Protein AF-A0A9X0CSH9-F1 (afdb_monomer)

Foldseek 3Di:
DFDWFADKAKDKPDDVLEEEAQAKMKIAIDTPDGVVDFQWKWKDFPNHTDDIDRHRMDMDGRDDQVPRFGWMKMWTGDPVGIYDIHDIDTHHYWYDKDKPDFWDDDDDDFQAWDDTDTGIDIPVGKAKWKDAPPDPDPTHSDDTGHGDDPRPDGMGIFIGDDVDRPPPDFDAFADKEKDKPDDPLEEEQQAKMKIAIDTPDGVPDFQWKWKDFPRHTDDIDRHRIDMDGRDDCVPPFGKMKMWTADPNGIYDIYIDGHHYWYWKDWPAAWEADEEEFQAKDWTDTDICIPVGKQKFKDFPPDPDTDDSTRIGRGDDQVPFGKMKIWIGDPPPDIDIHIYTYHYHYPDDPPPD

Organism: NCBI:txid174260

Radius of gyration: 43.94 Å; Cα contacts (8 Å, |Δi|>4): 876; chains: 1; bounding box: 96×48×138 Å

Secondary structure (DSSP, 8-state):
--EEEES-EEEESSGGGEEETTS-EEEEEE-SEEESPP-EEEEEETTEEEEEESSSEEEESS--HHHH-EEEEEEEEETTEE-PPPPPEEEEEEEEEEEEE-PPP----TTSPB----EEEEESPPEEEEEETTSTT--BS---BSS--TT---EEEEEEETTEE-----EEEES-EEEESSGGGEEETT--EEEEEE-SEEESPP-EEEEEETTEEEEEESSSEEEESS--HHHH-EEEEEEEEETTEE---EEEEEEEEEEEEEEE----EEEETTS-EEE--EEEEESPPEEEEEETT-SS--BSSEEESS--GGG-EEEEEEEE-SSSSPEEEEEEEEEEPP------

Solvent-accessible surface area (backbone atoms only — not comparable to full-atom values): 19638 Å² total; per-residue (Å²): 134,76,43,45,35,36,72,39,38,56,49,60,72,34,67,94,36,42,43,53,52,59,40,72,45,37,39,40,50,45,65,74,46,49,34,60,61,68,61,34,30,38,34,24,49,76,84,42,82,74,46,78,40,69,50,57,58,50,73,44,72,57,33,44,51,95,76,64,47,41,40,33,34,36,34,42,23,27,94,77,32,68,25,56,68,17,65,68,45,58,38,46,52,32,36,76,69,45,76,77,41,73,62,72,96,78,90,75,59,73,61,39,57,54,88,68,60,74,42,68,44,36,34,72,76,52,48,62,33,30,39,48,66,97,53,82,90,60,71,30,74,68,75,81,43,68,58,36,52,96,78,79,60,56,76,46,79,44,57,43,39,90,99,37,75,59,72,74,75,75,38,45,37,34,71,45,41,48,50,56,74,38,67,93,37,43,44,50,54,57,40,71,44,39,39,40,52,45,64,74,46,48,31,57,63,66,61,36,31,41,33,24,51,77,83,43,82,75,47,76,38,67,52,57,59,51,75,44,70,58,35,43,50,94,79,63,47,42,45,35,35,40,37,42,27,27,96,74,32,68,24,57,70,19,63,43,60,38,44,50,35,32,56,55,43,78,77,39,80,52,69,69,46,77,42,45,48,57,41,60,45,79,53,64,69,42,59,44,39,37,54,72,46,46,55,40,32,30,48,74,94,51,93,64,72,80,35,76,58,52,68,42,74,61,36,46,67,85,69,38,46,49,34,35,44,37,37,36,41,86,40,80,72,67,48,75,50,70,31,48,36,44,46,41,76,74,82,73,80,76,82,124

Sequence (352 aa):
MINKPEGTTLTTSAADNTVTQGDTVTFTCHVTAAKPQVSQYRFYLNGSLVNTTNDSKYTINDVQRSQHYGKYKCIPRNDVGDGPEATAVTLTVNVPAQFTAIPQNVTVNETHPIAVSCEASGFPAPSITWTKYGQGNSELKELNIHSSNRSDTGYMCVLQAWNWTSTECDNKPEGTTLTTSAADTTVTQGDTVTLTCHVTAAKPQVSQYRFYLNGSLVNTTNDSKYTINNVQRSQHHGKYKCIPHNDVGDGPEATVTLNVNVPVQFTAIPQNVTVNETNPIAVSCDASGFPAPSITWTKHGQVNPVLNELNIQSSNRSDTGIYVCTASNGIGQAQKVTVYVTVQCKSTSINA

InterPro domains:
  IPR003598 Immunoglobulin subtype 2 [SM00408] (20-81)
  IPR003598 Immunoglobulin subtype 2 [SM00408] (109-163)
  IPR003598 Immunoglobulin subtype 2 [SM00408] (188-249)
  IPR003598 Immunoglobulin subtype 2 [SM00408] (276-332)
  IPR003599 Immunoglobulin domain subtype [SM00409] (14-94)
  IPR003599 Immunoglobulin domain subtype [SM00409] (103-181)
  IPR003599 Immunoglobulin domain subtype [SM00409] (182-261)
  IPR003599 Immunoglobulin domain subtype [SM00409] (270-344)
  IPR007110 Immunoglobulin-like domain [PS50835] (5-74)
  IPR007110 Immunoglobulin-like domain [PS50835] (84-207)
  IPR007110 Immunoglobulin-like domain [PS50835] (252-338)
  IPR013783 Immunoglobulin-like fold [G3DSA:2.60.40.10] (5-91)
  IPR013783 Immunoglobulin-like fold [G3DSA:2.60.40.10] (92-169)
  IPR013783 Immunoglobulin-like fold [G3DSA:2.60.40.10] (177-264)
  IPR013783 Immunoglobulin-like fold [G3DSA:2.60.40.10] (265-345)
  IPR036179 Immunoglobulin-like domain superfamily [SSF48726] (10-93)
  IPR036179 Immunoglobulin-like domain superfamily [SSF48726] (89-159)
  IPR036179 Immunoglobulin-like domain superfamily [SSF48726] (178-260)
  IPR036179 Immunoglobulin-like domain superfamily [SSF48726] (257-344)

Mean predicted aligned error: 15.89 Å

Nearest PDB structures (foldseek):
  5o5g-assembly1_A  TM=3.630E-01  e=1.195E-19  Homo sapiens
  2xy2-assembly1_A  TM=8.103E-01  e=2.401E-10  Homo sapiens
  4u7m-assembly1_A  TM=3.932E-01  e=3.207E-17  Homo sapiens
  2iep-assembly1_A  TM=6.370E-01  e=5.642E-11  Rattus norvegicus
  5uv6-assembly1_A  TM=3.609E-01  e=1.161E-14  Homo sapiens

pLDDT: mean 88.36, std 11.85, range [38.19, 98.62]

Structure (mmCIF, N/CA/C/O backbone):
data_AF-A0A9X0CSH9-F1
#
_entry.id   AF-A0A9X0CSH9-F1
#
loop_
_atom_site.group_PDB
_atom_site.id
_atom_site.type_symbol
_atom_site.label_atom_id
_atom_site.label_alt_id
_atom_site.label_comp_id
_atom_site.label_asym_id
_atom_site.label_entity_id
_atom_site.label_seq_id
_atom_site.pdbx_PDB_ins_code
_atom_site.Cartn_x
_atom_site.Cartn_y
_atom_site.Cartn_z
_atom_site.occupancy
_atom_site.B_iso_or_equiv
_atom_site.auth_seq_id
_atom_site.auth_comp_id
_atom_site.auth_asym_id
_atom_site.auth_atom_id
_atom_site.pdbx_PDB_model_num
ATOM 1 N N . MET A 1 1 ? 29.760 22.491 -66.967 1.00 74.44 1 MET A N 1
ATOM 2 C CA . MET A 1 1 ? 30.388 21.171 -66.772 1.00 74.44 1 MET A CA 1
ATOM 3 C C . MET A 1 1 ? 29.444 20.317 -65.946 1.00 74.44 1 MET A C 1
ATOM 5 O O . MET A 1 1 ? 28.880 20.842 -64.991 1.00 74.44 1 MET A O 1
ATOM 9 N N . ILE A 1 2 ? 29.186 19.089 -66.393 1.00 85.81 2 ILE A N 1
ATOM 10 C CA . ILE A 1 2 ? 28.470 18.056 -65.634 1.00 85.81 2 ILE A CA 1
ATOM 11 C C . ILE A 1 2 ? 29.516 17.235 -64.875 1.00 85.81 2 ILE A C 1
ATOM 13 O O . ILE A 1 2 ? 30.590 16.979 -65.418 1.00 85.81 2 ILE A O 1
ATOM 17 N N . ASN A 1 3 ? 29.241 16.872 -63.631 1.00 89.81 3 ASN A N 1
ATOM 18 C CA . ASN A 1 3 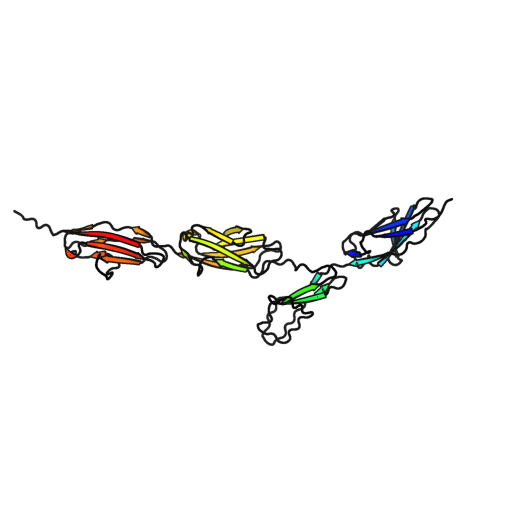? 30.138 16.114 -62.768 1.00 89.81 3 ASN A CA 1
ATOM 19 C C . ASN A 1 3 ? 29.350 15.112 -61.917 1.00 89.81 3 ASN A C 1
ATOM 21 O O . ASN A 1 3 ? 28.146 15.254 -61.696 1.00 89.81 3 ASN A O 1
ATOM 25 N N . LYS A 1 4 ? 30.050 14.079 -61.447 1.00 95.12 4 LYS A N 1
ATOM 26 C CA . LYS A 1 4 ? 29.523 13.153 -60.440 1.00 95.12 4 LYS A CA 1
ATOM 27 C C . LYS A 1 4 ? 29.352 13.895 -59.101 1.00 95.12 4 LYS A C 1
ATOM 29 O O . LYS A 1 4 ? 29.966 14.947 -58.928 1.00 95.12 4 LYS A O 1
ATOM 34 N N . PRO A 1 5 ? 28.540 13.386 -58.162 1.00 96.38 5 PRO A N 1
ATOM 35 C CA . PRO A 1 5 ? 28.446 13.961 -56.821 1.00 96.38 5 PRO A CA 1
ATOM 36 C C . PRO A 1 5 ? 29.811 14.014 -56.108 1.00 96.38 5 PRO A C 1
ATOM 38 O O . PRO A 1 5 ? 30.625 13.106 -56.272 1.00 96.38 5 PRO A O 1
ATOM 41 N N . GLU A 1 6 ? 30.047 15.045 -55.297 1.00 95.00 6 GLU A N 1
ATOM 42 C CA . GLU A 1 6 ? 31.301 15.295 -54.568 1.00 95.00 6 GLU A CA 1
ATOM 43 C C . GLU A 1 6 ? 31.061 15.488 -53.057 1.00 95.00 6 GLU A C 1
ATOM 45 O O . GLU A 1 6 ? 29.960 15.833 -52.622 1.00 95.00 6 GLU A O 1
ATOM 50 N N . GLY A 1 7 ? 32.105 15.251 -52.250 1.00 93.12 7 GLY A N 1
ATOM 51 C CA . GLY A 1 7 ? 32.115 15.519 -50.803 1.00 93.12 7 GLY A CA 1
ATOM 52 C C . GLY A 1 7 ? 31.044 14.774 -50.005 1.00 93.12 7 GLY A C 1
ATOM 53 O O . GLY A 1 7 ? 30.321 15.381 -49.220 1.00 93.12 7 GLY A O 1
ATOM 54 N N . THR A 1 8 ? 30.913 13.466 -50.221 1.00 97.12 8 THR A N 1
ATOM 55 C CA . THR A 1 8 ? 29.879 12.658 -49.568 1.00 97.12 8 THR A CA 1
ATOM 56 C C . THR A 1 8 ? 30.212 12.365 -48.103 1.00 97.12 8 THR A C 1
ATOM 58 O O . THR A 1 8 ? 31.281 11.837 -47.796 1.00 97.12 8 THR A O 1
ATOM 61 N N . THR A 1 9 ? 29.279 12.651 -47.194 1.00 96.75 9 THR A N 1
ATOM 62 C CA . THR A 1 9 ? 29.371 12.282 -45.772 1.00 96.75 9 THR A CA 1
ATOM 63 C C . THR A 1 9 ? 28.074 11.643 -45.284 1.00 96.75 9 THR A C 1
ATOM 65 O O . THR A 1 9 ? 27.018 11.794 -45.895 1.00 96.75 9 THR A O 1
ATOM 68 N N . LEU A 1 10 ? 28.148 10.894 -44.185 1.00 97.69 10 LEU A N 1
ATOM 69 C CA . LEU A 1 10 ? 27.003 10.226 -43.576 1.00 97.69 10 LEU A CA 1
ATOM 70 C C . LEU A 1 10 ? 26.910 10.631 -42.108 1.00 97.69 10 LEU A C 1
ATOM 72 O O . LEU A 1 10 ? 27.901 10.565 -41.385 1.00 97.69 10 LEU A O 1
ATOM 76 N N . THR A 1 11 ? 25.718 11.017 -41.665 1.00 96.44 11 THR A N 1
ATOM 77 C CA . THR A 1 11 ? 25.425 11.279 -40.250 1.00 96.44 11 THR A CA 1
ATOM 78 C C . THR A 1 11 ? 24.208 10.483 -39.804 1.00 96.44 11 THR A C 1
ATOM 80 O O . THR A 1 11 ? 23.419 10.023 -40.632 1.00 96.44 11 THR A O 1
ATOM 83 N N . THR A 1 12 ? 24.032 10.338 -38.493 1.00 96.50 12 THR A N 1
ATOM 84 C CA . THR A 1 12 ? 22.856 9.687 -37.902 1.00 96.50 12 THR A CA 1
ATOM 85 C C . THR A 1 12 ? 22.111 10.662 -37.001 1.00 96.50 12 THR A C 1
ATOM 87 O O . THR A 1 12 ? 22.688 11.640 -36.530 1.00 96.50 12 THR A O 1
ATOM 90 N N . SER A 1 13 ? 20.824 10.409 -36.771 1.00 95.75 13 SER A N 1
ATOM 91 C CA . SER A 1 13 ? 20.034 11.120 -35.761 1.00 95.75 13 SER A CA 1
ATOM 92 C C . SER A 1 13 ? 20.341 10.670 -34.328 1.00 95.75 13 SER A C 1
ATOM 94 O O . SER A 1 13 ? 19.839 11.278 -33.389 1.00 95.75 13 SER A O 1
ATOM 96 N N . ALA A 1 14 ? 21.111 9.593 -34.153 1.00 90.00 14 ALA A N 1
ATOM 97 C CA . ALA A 1 14 ? 21.444 9.021 -32.858 1.00 90.00 14 ALA A CA 1
ATOM 98 C C . ALA A 1 14 ? 22.671 9.722 -32.255 1.00 90.00 14 ALA A C 1
ATOM 100 O O . ALA A 1 14 ? 23.712 9.839 -32.910 1.00 90.00 14 ALA A O 1
ATOM 101 N N . ALA A 1 15 ? 22.565 10.157 -30.997 1.00 87.12 15 ALA A N 1
ATOM 102 C CA . ALA A 1 15 ? 23.705 10.694 -30.258 1.00 87.12 15 ALA A CA 1
ATOM 103 C C . ALA A 1 15 ? 24.804 9.626 -30.156 1.00 87.12 15 ALA A C 1
ATOM 105 O O . ALA A 1 15 ? 24.517 8.456 -29.901 1.00 87.12 15 ALA A O 1
ATOM 106 N N . ASP A 1 16 ? 26.049 10.014 -30.440 1.00 87.19 16 ASP A N 1
ATOM 107 C CA . ASP A 1 16 ? 27.211 9.114 -30.467 1.00 87.19 16 ASP A CA 1
ATOM 108 C C . ASP A 1 16 ? 27.001 7.840 -31.311 1.00 87.19 16 ASP A C 1
ATOM 110 O O . ASP A 1 16 ? 27.587 6.789 -31.046 1.00 87.19 16 ASP A O 1
ATOM 114 N N . ASN A 1 17 ? 26.142 7.919 -32.337 1.00 90.38 17 ASN A N 1
ATOM 115 C CA . ASN A 1 17 ? 25.731 6.795 -33.184 1.00 90.38 17 ASN A CA 1
ATOM 116 C C . ASN A 1 17 ? 25.183 5.592 -32.394 1.00 90.38 17 ASN A C 1
ATOM 118 O O . ASN A 1 17 ? 25.331 4.444 -32.821 1.00 90.38 17 ASN A O 1
ATOM 122 N N . THR A 1 18 ? 24.562 5.849 -31.243 1.00 88.31 18 THR A N 1
ATOM 123 C CA . THR A 1 18 ? 24.007 4.825 -30.359 1.00 88.31 18 THR A CA 1
ATOM 124 C C . THR A 1 18 ? 22.500 4.998 -30.221 1.00 88.31 18 THR A C 1
ATOM 126 O O . THR A 1 18 ? 22.017 6.079 -29.896 1.00 88.31 18 THR A O 1
ATOM 129 N N . VAL A 1 19 ? 21.750 3.927 -30.472 1.00 92.44 19 VAL A N 1
ATOM 130 C CA . VAL A 1 19 ? 20.281 3.909 -30.408 1.00 92.44 19 VAL A CA 1
ATOM 131 C C . VAL A 1 19 ? 19.802 2.738 -29.552 1.00 92.44 19 VAL A C 1
ATOM 133 O O . VAL A 1 19 ? 20.461 1.697 -29.503 1.00 92.44 19 VAL A O 1
ATOM 136 N N . THR A 1 20 ? 18.674 2.892 -28.864 1.00 91.31 20 THR A N 1
ATOM 137 C CA . THR A 1 20 ? 18.066 1.801 -28.092 1.00 91.31 20 THR A CA 1
ATOM 138 C C . THR A 1 20 ? 17.221 0.921 -29.006 1.00 91.31 20 THR A C 1
ATOM 140 O O . THR A 1 20 ? 16.584 1.400 -29.943 1.00 91.31 20 THR A O 1
ATOM 143 N N . GLN A 1 21 ? 17.219 -0.385 -28.757 1.00 91.19 21 GLN A N 1
ATOM 144 C CA . GLN A 1 21 ? 16.373 -1.315 -29.490 1.00 91.19 21 GLN A CA 1
ATOM 145 C C . GLN A 1 21 ? 14.892 -0.931 -29.348 1.00 91.19 21 GLN A C 1
ATOM 147 O O . GLN A 1 21 ? 14.425 -0.698 -28.237 1.00 91.19 21 GLN A O 1
ATOM 152 N N . GLY A 1 22 ? 14.170 -0.888 -30.469 1.00 91.69 22 GLY A N 1
ATOM 153 C CA . GLY A 1 22 ? 12.784 -0.411 -30.548 1.00 91.69 22 GLY A CA 1
ATOM 154 C C . GLY A 1 22 ? 12.637 1.051 -30.978 1.00 91.69 22 GLY A C 1
ATOM 155 O O . GLY A 1 22 ? 11.598 1.432 -31.518 1.00 91.69 22 GLY A O 1
ATOM 156 N N . ASP A 1 23 ? 13.685 1.864 -30.822 1.00 93.56 23 ASP A N 1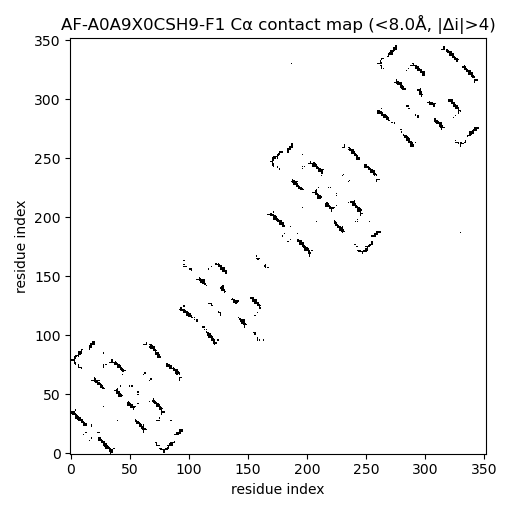
ATOM 157 C CA . ASP A 1 23 ? 13.651 3.268 -31.231 1.00 93.56 23 ASP A CA 1
ATOM 158 C C . ASP A 1 23 ? 13.817 3.423 -32.749 1.00 93.56 23 ASP A C 1
ATOM 160 O O . ASP A 1 23 ? 14.059 2.473 -33.496 1.00 93.56 23 ASP A O 1
ATOM 164 N N . THR A 1 24 ? 13.684 4.663 -33.217 1.00 95.94 24 THR A N 1
ATOM 165 C CA . THR A 1 24 ? 13.863 5.036 -34.622 1.00 95.94 24 THR A CA 1
ATOM 166 C C . THR A 1 24 ? 15.206 5.728 -34.828 1.00 95.94 24 THR A C 1
ATOM 168 O O . THR A 1 24 ? 15.563 6.642 -34.084 1.00 95.94 24 THR A O 1
ATOM 171 N N . VAL A 1 25 ? 15.935 5.355 -35.883 1.00 96.88 25 VAL A N 1
ATOM 172 C CA . VAL A 1 25 ? 17.161 6.050 -36.307 1.00 96.88 25 VAL A CA 1
ATOM 173 C C . VAL A 1 25 ? 17.064 6.475 -37.764 1.00 96.88 25 VAL A C 1
ATOM 175 O O . VAL A 1 25 ? 16.563 5.739 -38.611 1.00 96.88 25 VAL A O 1
ATOM 178 N N . THR A 1 26 ? 17.558 7.672 -38.070 1.00 98.06 26 THR A N 1
ATOM 179 C CA . THR A 1 26 ? 17.649 8.182 -39.439 1.00 98.06 26 THR A CA 1
ATOM 180 C C . THR A 1 26 ? 19.097 8.445 -39.813 1.00 98.06 26 THR A C 1
ATOM 182 O O . THR A 1 26 ? 19.791 9.222 -39.159 1.00 98.06 26 THR A O 1
ATOM 185 N N . PHE A 1 27 ? 19.538 7.832 -40.904 1.00 98.00 27 PHE A N 1
ATOM 186 C CA . PHE A 1 27 ? 20.792 8.132 -41.579 1.00 98.00 27 PHE A CA 1
ATOM 187 C C . PHE A 1 27 ? 20.562 9.229 -42.612 1.00 98.00 27 PHE A C 1
ATOM 189 O O . PHE A 1 27 ? 19.611 9.145 -43.383 1.00 98.00 27 PHE A O 1
ATOM 196 N N . THR A 1 28 ? 21.423 10.244 -42.652 1.00 98.19 28 THR A N 1
ATOM 197 C CA . THR A 1 28 ? 21.368 11.320 -43.655 1.00 98.19 28 THR A CA 1
ATOM 198 C C . THR A 1 28 ? 22.674 11.360 -44.439 1.00 98.19 28 THR A C 1
ATOM 200 O O . THR A 1 28 ? 23.746 11.517 -43.856 1.00 98.19 28 THR A O 1
ATOM 203 N N . CYS A 1 29 ? 22.576 11.190 -45.756 1.00 97.81 29 CYS A N 1
ATOM 204 C CA . CYS A 1 29 ? 23.691 11.238 -46.691 1.00 97.81 29 CYS A CA 1
ATOM 205 C C . CYS A 1 29 ? 23.834 12.654 -47.257 1.00 97.81 29 CYS A C 1
ATOM 207 O O . CYS A 1 29 ? 22.990 13.120 -48.024 1.00 97.81 29 CYS A O 1
ATOM 209 N N . HIS A 1 30 ? 24.906 13.343 -46.891 1.00 97.00 30 HIS A N 1
ATOM 210 C CA . HIS A 1 30 ? 25.172 14.709 -47.331 1.00 97.00 30 HIS A CA 1
ATOM 211 C C . HIS A 1 30 ? 26.109 14.704 -48.533 1.00 97.00 30 HIS A C 1
ATOM 213 O O . HIS A 1 30 ? 27.004 13.867 -48.629 1.00 97.00 30 HIS A O 1
ATOM 219 N N . VAL A 1 31 ? 25.904 15.648 -49.448 1.00 96.62 31 VAL A N 1
ATOM 220 C CA . VAL A 1 31 ? 26.703 15.836 -50.666 1.00 96.62 31 VAL A CA 1
ATOM 221 C C . VAL A 1 31 ? 26.999 17.324 -50.786 1.00 96.62 31 VAL A C 1
ATOM 223 O O . VAL A 1 31 ? 26.075 18.131 -50.693 1.00 96.62 31 VAL A O 1
ATOM 226 N N . THR A 1 32 ? 28.262 17.706 -50.978 1.00 95.31 32 THR A N 1
ATOM 227 C CA . THR A 1 32 ? 28.645 19.127 -51.027 1.00 95.31 32 THR A CA 1
ATOM 228 C C . THR A 1 32 ? 28.345 19.769 -52.379 1.00 95.31 32 THR A C 1
ATOM 230 O O . THR A 1 32 ? 28.002 20.948 -52.430 1.00 95.31 32 THR A O 1
ATOM 233 N N . ALA A 1 33 ? 28.453 19.011 -53.474 1.00 94.19 33 ALA A N 1
ATOM 234 C CA . ALA A 1 33 ? 28.154 19.483 -54.824 1.00 94.19 33 ALA A CA 1
ATOM 235 C C . ALA A 1 33 ? 27.742 18.333 -55.758 1.00 94.19 33 ALA A C 1
ATOM 237 O O . ALA A 1 33 ? 28.286 17.234 -55.681 1.00 94.19 33 ALA A O 1
ATOM 238 N N . ALA A 1 34 ? 26.803 18.591 -56.674 1.00 93.50 34 ALA A N 1
ATOM 239 C CA . ALA A 1 34 ? 26.432 17.669 -57.750 1.00 93.50 34 ALA A CA 1
ATOM 240 C C . ALA A 1 34 ? 25.787 18.426 -58.925 1.00 93.50 34 ALA A C 1
ATOM 242 O O . ALA A 1 34 ? 24.923 19.284 -58.715 1.00 93.50 34 ALA A O 1
ATOM 243 N N . LYS A 1 35 ? 26.175 18.108 -60.169 1.00 93.50 35 LYS A N 1
ATOM 244 C CA . LYS A 1 35 ? 25.523 18.635 -61.379 1.00 93.50 35 LYS A CA 1
ATOM 245 C C . LYS A 1 35 ? 25.487 17.583 -62.504 1.00 93.50 35 LYS A C 1
ATOM 247 O O . LYS A 1 35 ? 26.518 17.365 -63.134 1.00 93.50 35 LYS A O 1
ATOM 252 N N . PRO A 1 36 ? 24.324 16.997 -62.852 1.00 94.25 36 PRO A N 1
ATOM 253 C CA . PRO A 1 36 ? 22.979 17.249 -62.315 1.00 94.25 36 PRO A CA 1
ATOM 254 C C . PRO A 1 36 ? 22.826 16.884 -60.832 1.00 94.25 36 PRO A C 1
ATOM 256 O O . PRO A 1 36 ? 23.707 16.244 -60.257 1.00 94.25 36 PRO A O 1
ATOM 259 N N . GLN A 1 37 ? 21.722 17.312 -60.214 1.00 94.50 37 GLN A N 1
ATOM 260 C CA . GLN A 1 37 ? 21.420 16.976 -58.819 1.00 94.50 37 GLN A CA 1
ATOM 261 C C . GLN A 1 37 ? 21.374 15.458 -58.613 1.00 94.50 37 GLN A C 1
ATOM 263 O O . GLN A 1 37 ? 21.123 14.698 -59.550 1.00 94.50 37 GLN A O 1
ATOM 268 N N . VAL A 1 38 ? 21.641 15.027 -57.381 1.00 96.69 38 VAL A N 1
ATOM 269 C CA . VAL A 1 38 ? 21.584 13.609 -57.014 1.00 96.69 38 VAL A CA 1
ATOM 270 C C . VAL A 1 38 ? 20.168 13.093 -57.258 1.00 96.69 38 VAL A C 1
ATOM 272 O O . VAL A 1 38 ? 19.201 13.674 -56.775 1.00 96.69 38 VAL A O 1
ATOM 275 N N . SER A 1 39 ? 20.057 12.013 -58.023 1.00 96.12 39 SER A N 1
ATOM 276 C CA . SER A 1 39 ? 18.788 11.371 -58.374 1.00 96.12 39 SER A CA 1
ATOM 277 C C . SER A 1 39 ? 18.550 10.071 -57.604 1.00 96.12 39 SER A C 1
ATOM 279 O O . SER A 1 39 ? 17.423 9.577 -57.570 1.00 96.12 39 SER A O 1
ATOM 281 N N . GLN A 1 40 ? 19.587 9.516 -56.968 1.00 97.94 40 GLN A N 1
ATOM 282 C CA . GLN A 1 40 ? 19.487 8.294 -56.175 1.00 97.94 40 GLN A CA 1
ATOM 283 C C . GLN A 1 40 ? 20.562 8.224 -55.083 1.00 97.94 40 GLN A C 1
ATOM 285 O O . GLN A 1 40 ? 21.722 8.560 -55.310 1.00 97.94 40 GLN A O 1
ATOM 290 N N . TYR A 1 41 ? 20.190 7.689 -53.926 1.00 98.44 41 TYR A N 1
ATOM 291 C CA . TYR A 1 41 ? 21.064 7.335 -52.814 1.00 98.44 41 TYR A CA 1
ATOM 292 C C . TYR A 1 41 ? 20.965 5.836 -52.537 1.00 98.44 41 TYR A C 1
ATOM 294 O O . TYR A 1 41 ? 19.870 5.273 -52.468 1.00 98.44 41 TYR A O 1
ATOM 302 N N . ARG A 1 42 ? 22.115 5.184 -52.357 1.00 98.31 42 ARG A N 1
ATOM 303 C CA . ARG A 1 42 ? 22.210 3.780 -51.938 1.00 98.31 42 ARG A CA 1
ATOM 304 C C . ARG A 1 42 ? 22.875 3.685 -50.576 1.00 98.31 42 ARG A C 1
ATOM 306 O O . ARG A 1 42 ? 23.999 4.157 -50.413 1.00 98.31 42 ARG A O 1
ATOM 313 N N . PHE A 1 43 ? 22.191 3.069 -49.620 1.00 98.38 43 PHE A N 1
ATOM 314 C CA . PHE A 1 43 ? 22.687 2.829 -48.268 1.00 98.38 43 PHE A CA 1
ATOM 315 C C . PHE A 1 43 ? 23.079 1.368 -48.111 1.00 98.38 43 PHE A C 1
ATOM 317 O O . PHE A 1 43 ? 22.342 0.472 -48.523 1.00 98.38 43 PHE A O 1
ATOM 324 N N . TYR A 1 44 ? 24.223 1.133 -47.480 1.00 98.00 44 TYR A N 1
ATOM 325 C CA . TYR A 1 44 ? 24.753 -0.202 -47.244 1.00 98.00 44 TYR A CA 1
ATOM 326 C C . TYR A 1 44 ? 24.996 -0.422 -45.757 1.00 98.00 44 TYR A C 1
ATOM 328 O O . TYR A 1 44 ? 25.511 0.476 -45.096 1.00 98.00 44 TYR A O 1
ATOM 336 N N . LEU A 1 45 ? 24.704 -1.628 -45.274 1.00 97.06 45 LEU A N 1
ATOM 337 C CA . LEU A 1 45 ? 25.048 -2.129 -43.945 1.00 97.06 45 LEU A CA 1
ATOM 338 C C . LEU A 1 45 ? 26.040 -3.280 -44.099 1.00 97.06 45 LEU A C 1
ATOM 340 O O . LEU A 1 45 ? 25.752 -4.260 -44.783 1.00 97.06 45 LEU A O 1
ATOM 344 N N . ASN A 1 46 ? 27.214 -3.167 -43.478 1.00 93.88 46 ASN A N 1
ATOM 345 C CA . ASN A 1 46 ? 28.269 -4.188 -43.516 1.00 93.88 46 ASN A CA 1
ATOM 346 C C . ASN A 1 46 ? 28.634 -4.638 -44.950 1.00 93.88 46 ASN A C 1
ATOM 348 O O . ASN A 1 46 ? 29.017 -5.780 -45.176 1.00 93.88 46 ASN A O 1
ATOM 352 N N . GLY A 1 47 ? 28.510 -3.729 -45.925 1.00 93.25 47 GLY A N 1
ATOM 353 C CA . GLY A 1 47 ? 28.781 -3.989 -47.343 1.00 93.25 47 GLY A CA 1
ATOM 354 C C . GLY A 1 47 ? 27.575 -4.453 -48.168 1.00 93.25 47 GLY A C 1
ATOM 355 O O . GLY A 1 47 ? 27.632 -4.363 -49.392 1.00 93.25 47 GLY A O 1
ATOM 356 N N . SER A 1 48 ? 26.471 -4.855 -47.537 1.00 96.38 48 SER A N 1
ATOM 357 C CA . SER A 1 48 ? 25.230 -5.251 -48.215 1.00 96.38 48 SER A CA 1
ATOM 358 C C . SER A 1 48 ? 24.318 -4.052 -48.444 1.00 96.38 48 SER A C 1
ATOM 360 O O . SER A 1 48 ? 24.146 -3.229 -47.549 1.00 96.38 48 SER A O 1
ATOM 362 N N . LEU A 1 49 ? 23.722 -3.942 -49.633 1.00 97.31 49 LEU A N 1
ATOM 363 C CA . LEU A 1 49 ? 22.753 -2.889 -49.944 1.00 97.31 49 LEU A CA 1
ATOM 364 C C . LEU A 1 49 ? 21.482 -3.096 -49.105 1.00 97.31 49 LEU A C 1
ATOM 366 O O . LEU A 1 49 ? 20.860 -4.149 -49.206 1.00 97.31 49 LEU A O 1
ATOM 370 N N . VAL A 1 50 ? 21.098 -2.097 -48.306 1.00 97.06 50 VAL A N 1
ATOM 371 C CA . VAL A 1 50 ? 19.906 -2.152 -47.435 1.00 97.06 50 VAL A CA 1
ATOM 372 C C . VAL A 1 50 ? 18.794 -1.207 -47.864 1.00 97.06 50 VAL A C 1
ATOM 374 O O . VAL A 1 50 ? 17.635 -1.475 -47.575 1.00 97.06 50 VAL A O 1
ATOM 377 N N . ASN A 1 51 ? 19.116 -0.119 -48.570 1.00 97.69 51 ASN A N 1
ATOM 378 C CA . ASN A 1 51 ? 18.099 0.794 -49.082 1.00 97.69 51 ASN A CA 1
ATOM 379 C C . ASN A 1 51 ? 18.555 1.509 -50.359 1.00 97.69 51 ASN A C 1
ATOM 381 O O . ASN A 1 51 ? 19.722 1.885 -50.485 1.00 97.69 51 ASN A O 1
ATOM 385 N N . THR A 1 52 ? 17.617 1.732 -51.281 1.00 97.56 52 THR A N 1
ATOM 386 C CA . THR A 1 52 ? 17.791 2.589 -52.462 1.00 97.56 52 THR A CA 1
ATOM 387 C C . THR A 1 52 ? 16.629 3.569 -52.519 1.00 97.56 52 THR A C 1
ATOM 389 O O . THR A 1 52 ? 15.479 3.152 -52.589 1.00 97.56 52 THR A O 1
ATOM 392 N N . THR A 1 53 ? 16.921 4.865 -52.485 1.00 97.12 53 THR A N 1
ATOM 393 C CA . THR A 1 53 ? 15.909 5.923 -52.361 1.00 97.12 53 THR A CA 1
ATOM 394 C C . THR A 1 53 ? 16.318 7.162 -53.159 1.00 97.12 53 THR A C 1
ATOM 396 O O . THR A 1 53 ? 17.486 7.325 -53.505 1.00 97.12 53 THR A O 1
ATOM 399 N N . ASN A 1 54 ? 15.363 8.024 -53.489 1.00 95.94 54 ASN A N 1
ATOM 400 C CA . ASN A 1 54 ? 15.611 9.365 -54.027 1.00 95.94 54 ASN A CA 1
ATOM 401 C C . ASN A 1 54 ? 15.720 10.434 -52.920 1.00 95.94 54 ASN A C 1
ATOM 403 O O . ASN A 1 54 ? 16.101 11.565 -53.207 1.00 95.94 54 ASN A O 1
ATOM 407 N N . ASP A 1 55 ? 15.424 10.073 -51.671 1.00 95.56 55 ASP A N 1
ATOM 408 C CA . ASP A 1 55 ? 15.641 10.899 -50.484 1.00 95.56 55 ASP A CA 1
ATOM 409 C C . ASP A 1 55 ? 17.088 10.738 -49.984 1.00 95.56 55 ASP A C 1
ATOM 411 O O . ASP A 1 55 ? 17.646 9.640 -49.986 1.00 95.56 55 ASP A O 1
ATOM 415 N N . SER A 1 56 ? 17.704 11.822 -49.513 1.00 96.69 56 SER A N 1
ATOM 416 C CA . SER A 1 56 ? 19.015 11.767 -48.860 1.00 96.69 56 SER A CA 1
ATOM 417 C C . SER A 1 56 ? 18.971 11.069 -47.497 1.00 96.69 56 SER A C 1
ATOM 419 O O . SER A 1 56 ? 20.020 10.871 -46.876 1.00 96.69 56 SER A O 1
ATOM 421 N N . LYS A 1 57 ? 17.780 10.685 -47.023 1.00 97.62 57 LYS A N 1
ATOM 422 C CA . LYS A 1 57 ? 17.550 10.023 -45.740 1.00 97.62 57 LYS A CA 1
ATOM 423 C C . LYS A 1 57 ? 17.158 8.552 -45.873 1.00 97.62 57 LYS A C 1
ATOM 425 O O . LYS A 1 57 ? 16.420 8.149 -46.768 1.00 97.62 57 LYS A O 1
ATOM 430 N N . TYR A 1 58 ? 17.612 7.757 -44.909 1.00 97.44 58 TYR A N 1
ATOM 431 C CA . TYR A 1 58 ? 17.171 6.384 -44.682 1.00 97.44 58 TYR A CA 1
ATOM 432 C C . TYR A 1 58 ? 16.794 6.205 -43.212 1.00 97.44 58 TYR A C 1
ATOM 434 O O . TYR A 1 58 ? 17.649 6.315 -42.333 1.00 97.44 58 TYR A O 1
ATOM 442 N N . THR A 1 59 ? 15.515 5.940 -42.956 1.00 97.69 59 THR A N 1
ATOM 443 C CA . THR A 1 59 ? 14.966 5.778 -41.607 1.00 97.69 59 THR A CA 1
ATOM 444 C C . THR A 1 59 ? 14.647 4.316 -41.336 1.00 97.69 59 THR A C 1
ATOM 446 O O . THR A 1 59 ? 13.969 3.665 -42.128 1.00 97.69 59 THR A O 1
ATOM 449 N N . ILE A 1 60 ? 15.120 3.822 -40.195 1.00 97.44 60 ILE A N 1
ATOM 450 C CA . ILE A 1 60 ? 14.781 2.511 -39.651 1.00 97.44 60 ILE A CA 1
ATOM 451 C C . ILE A 1 60 ? 13.883 2.763 -38.447 1.00 97.44 60 ILE A C 1
ATOM 453 O O . ILE A 1 60 ? 14.329 3.352 -37.460 1.00 97.44 60 ILE A O 1
ATOM 457 N N . ASN A 1 61 ? 12.629 2.336 -38.550 1.00 95.69 61 ASN A N 1
ATOM 458 C CA . ASN A 1 61 ? 11.710 2.285 -37.416 1.00 95.69 61 ASN A CA 1
ATOM 459 C C . ASN A 1 61 ? 11.908 0.950 -36.690 1.00 95.69 61 ASN A C 1
ATOM 461 O O . ASN A 1 61 ? 12.229 -0.040 -37.346 1.00 95.69 61 ASN A O 1
ATOM 465 N N . ASP A 1 62 ? 11.690 0.922 -35.375 1.00 93.88 62 ASP A N 1
ATOM 466 C CA . ASP A 1 62 ? 11.797 -0.297 -34.562 1.00 93.88 62 ASP A CA 1
ATOM 467 C C . ASP A 1 62 ? 13.158 -1.007 -34.726 1.00 93.88 62 ASP A C 1
ATOM 469 O O . ASP A 1 62 ? 13.283 -2.138 -35.206 1.00 93.88 62 ASP A O 1
ATOM 473 N N . VAL A 1 63 ? 14.234 -0.296 -34.381 1.00 95.69 63 VAL A N 1
ATOM 474 C CA . VAL A 1 63 ? 15.603 -0.782 -34.568 1.00 95.69 63 VAL A CA 1
ATOM 475 C C . VAL A 1 63 ? 15.844 -2.054 -33.752 1.00 95.69 63 VAL A C 1
ATOM 477 O O . VAL A 1 63 ? 15.926 -2.016 -32.536 1.00 95.69 63 VAL A O 1
ATOM 480 N N . GLN A 1 64 ? 16.062 -3.182 -34.424 1.00 92.19 64 GLN A N 1
ATOM 481 C CA . GLN A 1 64 ? 16.528 -4.435 -33.815 1.00 92.19 64 GLN A CA 1
ATOM 482 C C . GLN A 1 64 ? 18.057 -4.598 -33.845 1.00 92.19 64 GLN A C 1
ATOM 484 O O . GLN A 1 64 ? 18.677 -4.488 -34.907 1.00 92.19 64 GLN A O 1
ATOM 489 N N . ARG A 1 65 ? 18.685 -4.949 -32.708 1.00 90.44 65 ARG A N 1
ATOM 490 C CA . ARG A 1 65 ? 20.151 -5.135 -32.634 1.00 90.44 65 ARG A CA 1
ATOM 491 C C . ARG A 1 65 ? 20.657 -6.242 -33.557 1.00 90.44 65 ARG A C 1
ATOM 493 O O . ARG A 1 65 ? 21.716 -6.091 -34.156 1.00 90.44 65 ARG A O 1
ATOM 500 N N . SER A 1 66 ? 19.923 -7.347 -33.673 1.00 89.19 66 SER A N 1
ATOM 501 C CA . SER A 1 66 ? 20.306 -8.503 -34.500 1.00 89.19 66 SER A CA 1
ATOM 502 C C . SER A 1 66 ? 20.330 -8.206 -36.003 1.00 89.19 66 SER A C 1
ATOM 504 O O . SER A 1 66 ? 20.980 -8.934 -36.748 1.00 89.19 66 SER A O 1
ATOM 506 N N . GLN A 1 67 ? 19.639 -7.152 -36.443 1.00 92.00 67 GLN A N 1
ATOM 507 C CA . GLN A 1 67 ? 19.444 -6.839 -37.859 1.00 92.00 67 GLN A CA 1
ATOM 508 C C . GLN A 1 67 ? 20.137 -5.544 -38.279 1.00 92.00 67 GLN A C 1
ATOM 510 O O . GLN A 1 67 ? 20.667 -5.466 -39.383 1.00 92.00 67 GLN A O 1
ATOM 515 N N . HIS A 1 68 ? 20.143 -4.531 -37.412 1.00 95.38 68 HIS A N 1
ATOM 516 C CA . HIS A 1 68 ? 20.518 -3.170 -37.792 1.00 95.38 68 HIS A CA 1
ATOM 517 C C . HIS A 1 68 ? 21.852 -2.702 -37.208 1.00 95.38 68 HIS A C 1
ATOM 519 O O . HIS A 1 68 ? 22.337 -1.645 -37.603 1.00 95.38 68 HIS A O 1
ATOM 525 N N . TYR A 1 69 ? 22.466 -3.452 -36.291 1.00 93.06 69 TYR A N 1
ATOM 526 C CA . TYR A 1 69 ? 23.804 -3.135 -35.792 1.00 93.06 69 TYR A CA 1
ATOM 527 C C . TYR A 1 69 ? 24.861 -3.286 -36.895 1.00 93.06 69 TYR A C 1
ATOM 529 O O . TYR A 1 69 ? 24.902 -4.292 -37.608 1.00 93.06 69 TYR A O 1
ATOM 537 N N . GLY A 1 70 ? 25.776 -2.319 -36.986 1.00 91.94 70 GLY A N 1
ATOM 538 C CA . GLY A 1 70 ? 26.949 -2.440 -37.847 1.00 91.94 70 GLY A CA 1
ATOM 539 C C . GLY A 1 70 ? 27.337 -1.156 -38.564 1.00 91.94 70 GLY A C 1
ATOM 540 O O . GLY A 1 70 ? 26.945 -0.054 -38.186 1.00 91.94 70 GLY A O 1
ATOM 541 N N . LYS A 1 71 ? 28.173 -1.306 -39.592 1.00 95.19 71 LYS A N 1
ATOM 542 C CA . LYS A 1 71 ? 28.776 -0.197 -40.337 1.00 95.19 71 LYS A CA 1
ATOM 543 C C . LYS A 1 71 ? 27.890 0.219 -41.503 1.00 95.19 71 LYS A C 1
ATOM 545 O O . LYS A 1 71 ? 27.744 -0.541 -42.460 1.00 95.19 71 LYS A O 1
ATOM 550 N N . TYR A 1 72 ? 27.366 1.436 -41.441 1.00 97.25 72 TYR A N 1
ATOM 551 C CA . TYR A 1 72 ? 26.588 2.067 -42.495 1.00 97.25 72 TYR A CA 1
ATOM 552 C C . TYR A 1 72 ? 27.457 2.940 -43.391 1.00 97.25 72 TYR A C 1
ATOM 554 O O . TYR A 1 72 ? 28.325 3.667 -42.910 1.00 97.25 72 TYR A O 1
ATOM 562 N N . LYS A 1 73 ? 27.186 2.907 -44.694 1.00 96.19 73 LYS A N 1
ATOM 563 C CA . LYS A 1 73 ? 27.750 3.832 -45.688 1.00 96.19 73 LYS A CA 1
ATOM 564 C C . LYS A 1 73 ? 26.681 4.249 -46.693 1.00 96.19 73 LYS A C 1
ATOM 566 O O . LYS A 1 73 ? 25.711 3.517 -46.894 1.00 96.19 73 LYS A O 1
ATOM 571 N N . CYS A 1 74 ? 26.871 5.395 -47.341 1.00 97.94 74 CYS A N 1
ATOM 572 C CA . CYS A 1 74 ? 26.006 5.850 -48.425 1.00 97.94 74 CYS A CA 1
ATOM 573 C C . CYS A 1 74 ? 26.808 6.193 -49.685 1.00 97.94 74 CYS A C 1
ATOM 575 O O . CYS A 1 74 ? 27.959 6.627 -49.599 1.00 97.94 74 CYS A O 1
ATOM 577 N N . ILE A 1 75 ? 26.185 5.983 -50.847 1.00 97.94 75 ILE A N 1
ATOM 578 C CA . ILE A 1 75 ? 26.728 6.327 -52.165 1.00 97.94 75 ILE A CA 1
ATOM 579 C C . ILE A 1 75 ? 25.640 7.073 -52.960 1.00 97.94 75 ILE A C 1
ATOM 581 O O . ILE A 1 75 ? 24.623 6.459 -53.307 1.00 97.94 75 ILE A O 1
ATOM 585 N N . PRO A 1 76 ? 25.811 8.378 -53.240 1.00 97.88 76 PRO A N 1
ATOM 586 C CA . PRO A 1 76 ? 24.910 9.149 -54.091 1.00 97.88 76 PRO A CA 1
ATOM 587 C C . PRO A 1 76 ? 25.220 8.929 -55.578 1.00 97.88 76 PRO A C 1
ATOM 589 O O . PRO A 1 76 ? 26.367 8.707 -55.967 1.00 97.88 76 PRO A O 1
ATOM 592 N N . ARG A 1 77 ? 24.205 9.049 -56.430 1.00 97.75 77 ARG A N 1
ATOM 593 C CA . ARG A 1 77 ? 24.303 8.905 -57.885 1.00 97.75 77 ARG A CA 1
ATOM 594 C C . ARG A 1 77 ? 23.500 9.989 -58.595 1.00 97.75 77 ARG A C 1
ATOM 596 O O . ARG A 1 77 ? 22.388 10.314 -58.186 1.00 97.75 77 ARG A O 1
ATOM 603 N N . ASN A 1 78 ? 24.054 10.505 -59.686 1.00 96.25 78 ASN A N 1
ATOM 604 C CA . ASN A 1 78 ? 23.326 11.294 -60.680 1.00 96.25 78 ASN A CA 1
ATOM 605 C C . ASN A 1 78 ? 23.491 10.677 -62.083 1.00 96.25 78 ASN A C 1
ATOM 607 O O . ASN A 1 78 ? 24.068 9.597 -62.232 1.00 96.25 78 ASN A O 1
ATOM 611 N N . ASP A 1 79 ? 23.027 11.376 -63.120 1.00 95.44 79 ASP A N 1
ATOM 612 C CA . ASP A 1 79 ? 23.072 10.900 -64.513 1.00 95.44 79 ASP A CA 1
ATOM 613 C C . ASP A 1 79 ? 24.499 10.718 -65.069 1.00 95.44 79 ASP A C 1
ATOM 615 O O . ASP A 1 79 ? 24.694 10.029 -66.068 1.00 95.44 79 ASP A O 1
ATOM 619 N N . VAL A 1 80 ? 25.511 11.311 -64.421 1.00 95.81 80 VAL A N 1
ATOM 620 C CA . VAL A 1 80 ? 26.934 11.163 -64.782 1.00 95.81 80 VAL A CA 1
ATOM 621 C C . VAL A 1 80 ? 27.543 9.915 -64.132 1.00 95.81 80 VAL A C 1
ATOM 623 O O . VAL A 1 80 ? 28.479 9.318 -64.667 1.00 95.81 80 VAL A O 1
ATOM 626 N N . GLY A 1 81 ? 27.032 9.510 -62.968 1.00 95.19 81 GLY A N 1
ATOM 627 C CA . GLY A 1 81 ? 27.440 8.300 -62.264 1.00 95.19 81 GLY A CA 1
ATOM 628 C C . GLY A 1 81 ? 27.480 8.458 -60.746 1.00 95.19 81 GLY A C 1
ATOM 629 O O . GLY A 1 81 ? 26.901 9.379 -60.171 1.00 95.19 81 GLY A O 1
ATOM 630 N N . ASP A 1 82 ? 28.174 7.519 -60.106 1.00 97.31 82 ASP A N 1
ATOM 631 C CA . ASP A 1 82 ? 28.263 7.416 -58.649 1.00 97.31 82 ASP A CA 1
ATOM 632 C C . ASP A 1 82 ? 29.334 8.358 -58.084 1.00 97.31 82 ASP A C 1
ATOM 634 O O . ASP A 1 82 ? 30.449 8.421 -58.608 1.00 97.31 82 ASP A O 1
ATOM 638 N N . GLY A 1 83 ? 28.994 9.082 -57.017 1.00 95.44 83 GLY A N 1
ATOM 639 C CA . GLY A 1 83 ? 29.944 9.869 -56.232 1.00 95.44 83 GLY A CA 1
ATOM 640 C C . GLY A 1 83 ? 30.855 8.996 -55.359 1.00 95.44 83 GLY A C 1
ATOM 641 O O . GLY A 1 83 ? 30.733 7.767 -55.368 1.00 95.44 83 GLY A O 1
ATOM 642 N N . PRO A 1 84 ? 31.780 9.605 -54.597 1.00 95.88 84 PRO A N 1
ATOM 643 C CA . PRO A 1 84 ? 32.607 8.871 -53.646 1.00 95.88 84 PRO A CA 1
ATOM 644 C C . PRO A 1 84 ? 31.748 8.249 -52.535 1.00 95.88 84 PRO A C 1
ATOM 646 O O . PRO A 1 84 ? 30.714 8.792 -52.147 1.00 95.88 84 PRO A O 1
ATOM 649 N N . GLU A 1 85 ? 32.187 7.109 -52.000 1.00 94.12 85 GLU A N 1
ATOM 650 C CA . GLU A 1 85 ? 31.537 6.514 -50.830 1.00 94.12 85 GLU A CA 1
ATOM 651 C C . GLU A 1 85 ? 31.770 7.390 -49.589 1.00 94.12 85 GLU A C 1
ATOM 653 O O . GLU A 1 85 ? 32.886 7.861 -49.359 1.00 94.12 85 GLU A O 1
ATOM 658 N N . ALA A 1 86 ? 30.736 7.584 -48.767 1.00 95.56 86 ALA A N 1
ATOM 659 C CA . ALA A 1 86 ? 30.896 8.257 -47.481 1.00 95.56 86 ALA A CA 1
ATOM 660 C C . ALA A 1 86 ? 31.775 7.444 -46.516 1.00 95.56 86 ALA A C 1
ATOM 662 O O . ALA A 1 86 ? 31.723 6.210 -46.502 1.00 95.56 86 ALA A O 1
ATOM 663 N N . THR A 1 87 ? 32.492 8.135 -45.623 1.00 92.50 87 THR A N 1
ATOM 664 C CA . THR A 1 87 ? 33.107 7.502 -44.447 1.00 92.50 87 THR A CA 1
ATOM 665 C C . THR A 1 87 ? 32.045 6.748 -43.650 1.00 92.50 87 THR A C 1
ATOM 667 O O . THR A 1 87 ? 30.985 7.295 -43.338 1.00 92.50 87 THR A O 1
ATOM 670 N N . ALA A 1 88 ? 32.325 5.485 -43.330 1.00 93.50 88 ALA A N 1
ATOM 671 C CA . ALA A 1 88 ? 31.352 4.626 -42.676 1.00 93.50 88 ALA A CA 1
ATOM 672 C C . ALA A 1 88 ? 31.061 5.074 -41.235 1.00 93.50 88 ALA A C 1
ATOM 674 O O . ALA A 1 88 ? 31.977 5.376 -40.469 1.00 93.50 88 ALA A O 1
ATOM 675 N N . VAL A 1 89 ? 29.787 5.024 -40.851 1.00 94.19 89 VAL A N 1
ATOM 676 C CA . VAL A 1 89 ? 29.322 5.248 -39.480 1.00 94.19 89 VAL A CA 1
ATOM 677 C C . VAL A 1 89 ? 28.918 3.913 -38.869 1.00 94.19 89 VAL A C 1
ATOM 679 O O . VAL A 1 89 ? 28.124 3.183 -39.454 1.00 94.19 89 VAL A O 1
ATOM 682 N N . THR A 1 90 ? 29.452 3.570 -37.698 1.00 93.38 90 THR A N 1
ATOM 683 C CA . THR A 1 90 ? 29.033 2.349 -36.990 1.00 93.38 90 THR A CA 1
ATOM 684 C C . THR A 1 90 ? 27.862 2.679 -36.079 1.00 93.38 90 THR A C 1
ATOM 686 O O . THR A 1 90 ? 28.032 3.458 -35.147 1.00 93.38 90 THR A O 1
ATOM 689 N N . LEU A 1 91 ? 26.697 2.092 -36.344 1.00 94.50 91 LEU A N 1
ATOM 690 C CA . LEU A 1 91 ? 25.551 2.166 -35.448 1.00 94.50 91 LEU A CA 1
ATOM 691 C C . LEU A 1 91 ? 25.717 1.129 -34.339 1.00 94.50 91 LEU A C 1
ATOM 693 O O . LEU A 1 91 ? 25.769 -0.074 -34.615 1.00 94.50 91 LEU A O 1
ATOM 697 N N . THR A 1 92 ? 25.752 1.593 -33.096 1.00 89.50 92 THR A N 1
ATOM 698 C CA . THR A 1 92 ? 25.634 0.743 -31.911 1.00 89.50 92 THR A CA 1
ATOM 699 C C . THR A 1 92 ? 24.166 0.663 -31.512 1.00 89.50 92 THR A C 1
ATOM 701 O O . THR A 1 92 ? 23.486 1.683 -31.429 1.00 89.50 92 THR A O 1
ATOM 704 N N . VAL A 1 93 ? 23.668 -0.549 -31.266 1.00 89.50 93 VAL A N 1
ATOM 705 C CA . VAL A 1 93 ? 22.298 -0.759 -30.785 1.00 89.50 93 VAL A CA 1
ATOM 706 C C . VAL A 1 93 ? 22.362 -1.319 -29.371 1.00 89.50 93 VAL A C 1
ATOM 708 O O . VAL A 1 93 ? 22.859 -2.433 -29.168 1.00 89.50 93 VAL A O 1
ATOM 711 N N . ASN A 1 94 ? 21.877 -0.542 -28.408 1.00 87.56 94 ASN A N 1
ATOM 712 C CA . ASN A 1 94 ? 21.752 -0.956 -27.017 1.00 87.56 94 ASN A CA 1
ATOM 713 C C . ASN A 1 94 ? 20.456 -1.740 -26.829 1.00 87.56 94 ASN A C 1
ATOM 715 O O . ASN A 1 94 ? 19.424 -1.393 -27.397 1.00 87.56 94 ASN A O 1
ATOM 719 N N . VAL A 1 95 ? 20.501 -2.791 -26.019 1.00 86.44 95 VAL A N 1
ATOM 720 C CA . VAL A 1 95 ? 19.313 -3.555 -25.631 1.00 86.44 95 VAL A CA 1
ATOM 721 C C . VAL A 1 95 ? 19.058 -3.262 -24.160 1.00 86.44 95 VAL A C 1
ATOM 723 O O . VAL A 1 95 ? 19.962 -3.520 -23.359 1.00 86.44 95 VAL A O 1
ATOM 726 N N . PRO A 1 96 ? 17.875 -2.731 -23.797 1.00 85.88 96 PRO A N 1
ATOM 727 C CA . PRO A 1 96 ? 17.523 -2.474 -22.407 1.00 85.88 96 PRO A CA 1
ATOM 728 C C . PRO A 1 96 ? 17.768 -3.696 -21.524 1.00 85.88 96 PRO A C 1
ATOM 730 O O . PRO A 1 96 ? 17.483 -4.830 -21.919 1.00 85.88 96 PRO A O 1
ATOM 733 N N . ALA A 1 97 ? 18.318 -3.454 -20.336 1.00 86.25 97 ALA A N 1
ATOM 734 C CA . ALA A 1 97 ? 18.546 -4.511 -19.369 1.00 86.25 97 ALA A CA 1
ATOM 735 C C . ALA A 1 97 ? 17.218 -4.934 -18.731 1.00 86.25 97 ALA A C 1
ATOM 737 O O . ALA A 1 97 ? 16.444 -4.089 -18.286 1.00 86.25 97 ALA A O 1
ATOM 738 N N . GLN A 1 98 ? 16.964 -6.237 -18.669 1.00 83.69 98 GLN A N 1
ATOM 739 C CA . GLN A 1 98 ? 15.750 -6.804 -18.085 1.00 83.69 98 GLN A CA 1
ATOM 740 C C . GLN A 1 98 ? 16.043 -8.146 -17.418 1.00 83.69 98 GLN A C 1
ATOM 742 O O . GLN A 1 98 ? 16.861 -8.926 -17.916 1.00 83.69 98 GLN A O 1
ATOM 747 N N . PHE A 1 99 ? 15.355 -8.432 -16.315 1.00 87.06 99 PHE A N 1
ATOM 748 C CA . PHE A 1 99 ? 15.421 -9.745 -15.682 1.00 87.06 99 PHE A CA 1
ATOM 749 C C . PHE A 1 99 ? 14.800 -10.810 -16.591 1.00 87.06 99 PHE A C 1
ATOM 751 O O . PHE A 1 99 ? 13.699 -10.635 -17.109 1.00 87.06 99 PHE A O 1
ATOM 758 N N . THR A 1 100 ? 15.505 -11.923 -16.763 1.00 86.06 100 THR A N 1
ATOM 759 C CA . THR A 1 100 ? 14.998 -13.133 -17.426 1.00 86.06 100 THR A CA 1
ATOM 760 C C . THR A 1 100 ? 14.562 -14.183 -16.410 1.00 86.06 100 THR A C 1
ATOM 762 O O . THR A 1 100 ? 13.660 -14.965 -16.696 1.00 86.06 100 THR A O 1
ATOM 765 N N . ALA A 1 101 ? 15.146 -14.161 -15.209 1.00 85.31 101 ALA A N 1
ATOM 766 C CA . ALA A 1 101 ? 14.702 -14.945 -14.066 1.00 85.31 101 ALA A CA 1
ATOM 767 C C . ALA A 1 101 ? 14.911 -14.145 -12.776 1.00 85.31 101 ALA A C 1
ATOM 769 O O . ALA A 1 101 ? 15.984 -13.584 -12.552 1.00 85.31 101 ALA A O 1
ATOM 770 N N . ILE A 1 102 ? 13.886 -14.112 -11.926 1.00 83.06 102 ILE A N 1
ATOM 771 C CA . ILE A 1 102 ? 13.948 -13.495 -10.597 1.00 83.06 102 ILE A CA 1
ATOM 772 C C . ILE A 1 102 ? 13.954 -14.580 -9.513 1.00 83.06 102 ILE A C 1
ATOM 774 O O . ILE A 1 102 ? 13.338 -15.635 -9.707 1.00 83.06 102 ILE A O 1
ATOM 778 N N . PRO A 1 103 ? 14.617 -14.337 -8.371 1.00 83.38 103 PRO A N 1
ATOM 779 C CA . PRO A 1 103 ? 14.650 -15.301 -7.285 1.00 83.38 103 PRO A CA 1
ATOM 780 C C . PRO A 1 103 ? 13.259 -15.489 -6.682 1.00 83.38 103 PRO A C 1
ATOM 782 O O . PRO A 1 103 ? 12.529 -14.528 -6.444 1.00 83.38 103 PRO A O 1
ATOM 785 N N . GLN A 1 104 ? 12.899 -16.743 -6.415 1.00 81.12 104 GLN A N 1
ATOM 786 C CA . GLN A 1 104 ? 11.678 -17.082 -5.689 1.00 81.12 104 GLN A CA 1
ATOM 787 C C . GLN A 1 104 ? 11.955 -17.244 -4.194 1.00 81.12 104 GLN A C 1
ATOM 789 O O . GLN A 1 104 ? 13.066 -17.581 -3.783 1.00 81.12 104 GLN A O 1
ATOM 794 N N . ASN A 1 105 ? 10.915 -17.052 -3.380 1.00 83.06 105 ASN A N 1
ATOM 795 C CA . ASN A 1 105 ? 10.989 -17.304 -1.945 1.00 83.06 105 ASN A CA 1
ATOM 796 C C . ASN A 1 105 ? 11.250 -18.792 -1.686 1.00 83.06 105 ASN A C 1
ATOM 798 O O . ASN A 1 105 ? 10.474 -19.650 -2.108 1.00 83.06 105 ASN A O 1
ATOM 802 N N . VAL A 1 106 ? 12.318 -19.087 -0.947 1.00 81.94 106 VAL A N 1
ATOM 803 C CA . VAL A 1 106 ? 12.691 -20.447 -0.548 1.00 81.94 106 VAL A CA 1
ATOM 804 C C . VAL A 1 106 ? 12.634 -20.590 0.968 1.00 81.94 106 VAL A C 1
ATOM 806 O O . VAL A 1 106 ? 13.003 -19.682 1.708 1.00 81.94 106 VAL A O 1
ATOM 809 N N . THR A 1 107 ? 12.165 -21.746 1.436 1.00 81.69 107 THR A N 1
ATOM 810 C CA . THR A 1 107 ? 12.255 -22.140 2.848 1.00 81.69 107 THR A CA 1
ATOM 811 C C . THR A 1 107 ? 13.334 -23.203 2.968 1.00 81.69 107 THR A C 1
ATOM 813 O O . THR A 1 107 ? 13.266 -24.229 2.295 1.00 81.69 107 THR A O 1
ATOM 816 N N . VAL A 1 108 ? 14.335 -22.947 3.804 1.00 83.44 108 VAL A N 1
ATOM 817 C CA . VAL A 1 108 ? 15.505 -23.813 3.971 1.00 83.44 108 VAL A CA 1
ATOM 818 C C . VAL A 1 108 ? 15.694 -24.094 5.460 1.00 83.44 108 VAL A C 1
ATOM 820 O O . VAL A 1 108 ? 15.549 -23.197 6.290 1.00 83.44 108 VAL A O 1
ATOM 823 N N . ASN A 1 109 ? 15.980 -25.351 5.802 1.00 83.06 109 ASN A N 1
ATOM 824 C CA . ASN A 1 109 ? 16.326 -25.739 7.169 1.00 83.06 109 ASN A CA 1
ATOM 825 C C . ASN A 1 109 ? 17.728 -25.224 7.514 1.00 83.06 109 ASN A C 1
ATOM 827 O O . ASN A 1 109 ? 18.610 -25.267 6.660 1.00 83.06 109 ASN A O 1
ATOM 831 N N . GLU A 1 110 ? 17.962 -24.828 8.770 1.00 85.25 110 GLU A N 1
ATOM 832 C CA . GLU A 1 110 ? 19.297 -24.417 9.237 1.00 85.25 110 GLU A CA 1
ATOM 833 C C . GLU A 1 110 ? 20.370 -25.437 8.810 1.00 85.25 110 GLU A C 1
ATOM 835 O O . GLU A 1 110 ? 20.103 -26.640 8.703 1.00 85.25 110 GLU A O 1
ATOM 840 N N . THR A 1 111 ? 21.585 -24.952 8.548 1.00 83.38 111 THR A N 1
ATOM 841 C CA . THR A 1 111 ? 22.751 -25.701 8.035 1.00 83.38 111 THR A CA 1
ATOM 842 C C . THR A 1 111 ? 22.670 -26.196 6.590 1.00 83.38 111 THR A C 1
ATOM 844 O O . THR A 1 111 ? 23.671 -26.674 6.061 1.00 83.38 111 THR A O 1
ATOM 847 N N . HIS A 1 112 ? 21.529 -26.035 5.913 1.00 82.25 112 HIS A N 1
ATOM 848 C CA . HIS A 1 112 ? 21.411 -26.359 4.490 1.00 82.25 112 HIS A CA 1
ATOM 849 C C . HIS A 1 112 ? 21.789 -25.153 3.620 1.00 82.25 112 HIS A C 1
ATOM 851 O O . HIS A 1 112 ? 21.594 -24.007 4.046 1.00 82.25 112 HIS A O 1
ATOM 857 N N . PRO A 1 113 ? 22.308 -25.385 2.402 1.00 85.06 113 PRO A N 1
ATOM 858 C CA . PRO A 1 113 ? 22.631 -24.309 1.480 1.00 85.06 113 PRO A CA 1
ATOM 859 C C . PRO A 1 113 ? 21.369 -23.637 0.927 1.00 85.06 113 PRO A C 1
ATOM 861 O O . PRO A 1 113 ? 20.349 -24.289 0.698 1.00 85.06 113 PRO A O 1
ATOM 864 N N . ILE A 1 114 ? 21.462 -22.335 0.661 1.00 80.88 114 ILE A N 1
ATOM 865 C CA . ILE A 1 114 ? 20.446 -21.570 -0.065 1.00 80.88 114 ILE A CA 1
ATOM 866 C C . ILE A 1 114 ? 20.909 -2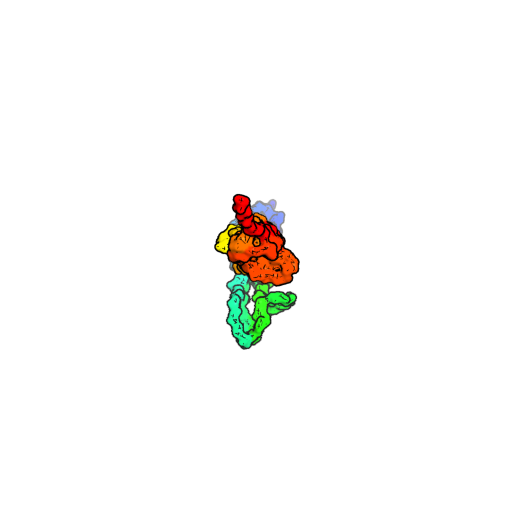1.444 -1.514 1.00 80.88 114 ILE A C 1
ATOM 868 O O . ILE A 1 114 ? 21.964 -20.874 -1.784 1.00 80.88 114 ILE A O 1
ATOM 872 N N . ALA A 1 115 ? 20.107 -21.967 -2.441 1.00 78.31 115 ALA A N 1
ATOM 873 C CA . ALA A 1 115 ? 20.319 -21.817 -3.874 1.00 78.31 115 ALA A CA 1
ATOM 874 C C . ALA A 1 115 ? 19.206 -20.938 -4.452 1.00 78.31 115 ALA A C 1
ATOM 876 O O . ALA A 1 115 ? 18.075 -21.390 -4.628 1.00 78.31 115 ALA A O 1
ATOM 877 N N . VAL A 1 116 ? 19.530 -19.677 -4.727 1.00 81.00 116 VAL A N 1
ATOM 878 C CA . VAL A 1 116 ? 18.652 -18.741 -5.435 1.00 81.00 116 VAL A CA 1
ATOM 879 C C . VAL A 1 116 ? 19.406 -18.182 -6.634 1.00 81.00 116 VAL A C 1
ATOM 881 O O . VAL A 1 116 ? 20.571 -17.807 -6.521 1.00 81.00 116 VAL A O 1
ATOM 884 N N . SER A 1 117 ? 18.755 -18.160 -7.793 1.00 80.62 117 SER A N 1
ATOM 885 C CA . SER A 1 117 ? 19.313 -17.597 -9.019 1.00 80.62 117 SER A CA 1
ATOM 886 C C . SER A 1 117 ? 18.607 -16.295 -9.377 1.00 80.62 117 SER A C 1
ATOM 888 O O . SER A 1 117 ? 17.434 -16.084 -9.069 1.00 80.62 117 SER A O 1
ATOM 890 N N . CYS A 1 118 ? 19.352 -15.406 -10.020 1.00 84.62 118 CYS A N 1
ATOM 891 C CA . CYS A 1 118 ? 18.840 -14.194 -10.632 1.00 84.62 118 CYS A CA 1
ATOM 892 C C . CYS A 1 118 ? 19.567 -14.047 -11.968 1.00 84.62 118 CYS A C 1
ATOM 894 O O . CYS A 1 118 ? 20.793 -14.156 -12.020 1.00 84.62 118 CYS A O 1
ATOM 896 N N . GLU A 1 119 ? 18.814 -13.870 -13.047 1.00 88.00 119 GLU A N 1
ATOM 897 C CA . GLU A 1 119 ? 19.335 -13.817 -14.410 1.00 88.00 119 GLU A CA 1
ATOM 898 C C . GLU A 1 119 ? 18.777 -12.591 -15.124 1.00 88.00 119 GLU A C 1
ATOM 900 O O . GLU A 1 119 ? 17.627 -12.196 -14.912 1.00 88.00 119 GLU A O 1
ATOM 905 N N . ALA A 1 120 ? 19.584 -11.994 -15.993 1.00 88.69 120 ALA A N 1
ATOM 906 C CA . ALA A 1 120 ? 19.197 -10.829 -16.764 1.00 88.69 120 ALA A CA 1
ATOM 907 C C . ALA A 1 120 ? 19.812 -10.856 -18.160 1.00 88.69 120 ALA A C 1
ATOM 909 O O . ALA A 1 120 ? 20.867 -11.444 -18.398 1.00 88.69 120 ALA A O 1
ATOM 910 N N . SER A 1 121 ? 19.148 -10.170 -19.082 1.00 86.38 121 SER A N 1
ATOM 911 C CA . SER A 1 121 ? 19.593 -9.964 -20.456 1.00 86.38 121 SER A CA 1
ATOM 912 C C . SER A 1 121 ? 19.675 -8.473 -20.759 1.00 86.38 121 SER A C 1
ATOM 914 O O . SER A 1 121 ? 19.013 -7.667 -20.112 1.00 86.38 121 SER A O 1
ATOM 916 N N . GLY A 1 122 ? 20.507 -8.095 -21.726 1.00 87.56 122 GLY A N 1
ATOM 917 C CA . GLY A 1 122 ? 20.708 -6.706 -22.133 1.00 87.56 122 GLY A CA 1
ATOM 918 C C . GLY A 1 122 ? 22.018 -6.533 -22.895 1.00 87.56 122 GLY A C 1
ATOM 919 O O . GLY A 1 122 ? 22.870 -7.425 -22.901 1.00 87.56 122 GLY A O 1
ATOM 920 N N . PHE A 1 123 ? 22.178 -5.390 -23.558 1.00 82.06 123 PHE A N 1
ATOM 921 C CA . PHE A 1 123 ? 23.428 -5.003 -24.205 1.00 82.06 123 PHE A CA 1
ATOM 922 C C . PHE A 1 123 ? 23.698 -3.501 -24.001 1.00 82.06 123 PHE A C 1
ATOM 924 O O . PHE A 1 123 ? 22.877 -2.699 -24.447 1.00 82.06 123 PHE A O 1
ATOM 931 N N . PRO A 1 124 ? 24.848 -3.097 -23.427 1.00 84.06 124 PRO A N 1
ATOM 932 C CA . PRO A 1 124 ? 25.916 -3.944 -22.883 1.00 84.06 124 PRO A CA 1
ATOM 933 C C . PRO A 1 124 ? 25.416 -4.914 -21.804 1.00 84.06 124 PRO A C 1
ATOM 935 O O . PRO A 1 124 ? 24.391 -4.655 -21.179 1.00 84.06 124 PRO A O 1
ATOM 938 N N . ALA A 1 125 ? 26.093 -6.056 -21.648 1.00 82.81 125 ALA A N 1
ATOM 939 C CA . ALA A 1 125 ? 25.662 -7.090 -20.708 1.00 82.81 125 ALA A CA 1
ATOM 940 C C . ALA A 1 125 ? 25.496 -6.481 -19.302 1.00 82.81 125 ALA A C 1
ATOM 942 O O . ALA A 1 125 ? 26.442 -5.847 -18.820 1.00 82.81 125 ALA A O 1
ATOM 943 N N . PRO A 1 126 ? 24.319 -6.615 -18.668 1.00 85.88 126 PRO A N 1
ATOM 944 C CA . PRO A 1 126 ? 24.100 -6.048 -17.349 1.00 85.88 126 PRO A CA 1
ATOM 945 C C . PRO A 1 126 ? 24.806 -6.881 -16.274 1.00 85.88 126 PRO A C 1
ATOM 947 O O . PRO A 1 126 ? 25.067 -8.070 -16.464 1.00 85.88 126 PRO A O 1
ATOM 950 N N . SER A 1 127 ? 25.095 -6.265 -15.132 1.00 84.19 127 SER A N 1
ATOM 951 C CA . SER A 1 127 ? 25.596 -6.949 -13.940 1.00 84.19 127 SER A CA 1
ATOM 952 C C . SER A 1 127 ? 24.494 -7.106 -12.899 1.00 84.19 127 SER A C 1
ATOM 954 O O . SER A 1 127 ? 23.627 -6.248 -12.759 1.00 84.19 127 SER A O 1
ATOM 956 N N . ILE A 1 128 ? 24.540 -8.209 -12.155 1.00 84.25 128 ILE A N 1
ATOM 957 C CA . ILE A 1 128 ? 23.619 -8.493 -11.054 1.00 84.25 128 ILE A CA 1
ATOM 958 C C . ILE A 1 128 ? 24.406 -8.410 -9.749 1.00 84.25 128 ILE A C 1
ATOM 960 O O . ILE A 1 128 ? 25.486 -8.991 -9.639 1.00 84.25 128 ILE A O 1
ATOM 964 N N . THR A 1 129 ? 23.866 -7.693 -8.771 1.00 84.19 129 THR A N 1
ATOM 965 C CA . THR A 1 129 ? 24.357 -7.669 -7.388 1.00 84.19 129 THR A CA 1
ATOM 966 C C . THR A 1 129 ? 23.243 -8.097 -6.435 1.00 84.19 129 THR A C 1
ATOM 968 O O . THR A 1 129 ? 22.087 -8.210 -6.831 1.00 84.19 129 THR A O 1
ATOM 971 N N . TRP A 1 130 ? 23.578 -8.395 -5.185 1.00 81.19 130 TRP A N 1
ATOM 972 C CA . TRP A 1 130 ? 22.648 -8.833 -4.149 1.00 81.19 130 TRP A CA 1
ATOM 973 C C . TRP A 1 130 ? 22.736 -7.924 -2.931 1.00 81.19 130 TRP A C 1
ATOM 975 O O . TRP A 1 130 ? 23.830 -7.584 -2.485 1.00 81.19 130 TRP A O 1
ATOM 985 N N . THR A 1 131 ? 21.587 -7.603 -2.348 1.00 79.88 131 THR A N 1
ATOM 986 C CA . THR A 1 131 ? 21.477 -6.745 -1.165 1.00 79.88 131 THR A CA 1
ATOM 987 C C . THR A 1 131 ? 20.594 -7.412 -0.118 1.00 79.88 131 THR A C 1
ATOM 989 O O . THR A 1 131 ? 19.618 -8.083 -0.456 1.00 79.88 131 THR A O 1
ATOM 992 N N . LYS A 1 132 ? 20.932 -7.230 1.163 1.00 77.31 132 LYS A N 1
ATOM 993 C CA . LYS A 1 132 ? 20.159 -7.729 2.309 1.00 77.31 132 LYS A CA 1
ATOM 994 C C . LYS A 1 132 ? 19.306 -6.614 2.924 1.00 77.31 132 LYS A C 1
ATOM 996 O O . LYS A 1 132 ? 19.801 -5.515 3.163 1.00 77.31 132 LYS A O 1
ATOM 1001 N N . TYR A 1 133 ? 18.043 -6.901 3.220 1.00 70.19 133 TYR A N 1
ATOM 1002 C CA . TYR A 1 133 ? 17.090 -5.971 3.823 1.00 70.19 133 TYR A CA 1
ATOM 1003 C C . TYR A 1 133 ? 17.601 -5.464 5.179 1.00 70.19 133 TYR A C 1
ATOM 1005 O O . TYR A 1 133 ? 17.991 -6.247 6.044 1.00 70.19 133 TYR A O 1
ATOM 1013 N N . GLY A 1 134 ? 17.582 -4.145 5.380 1.00 59.41 134 GLY A N 1
ATOM 1014 C CA . GLY A 1 134 ? 17.865 -3.523 6.679 1.00 59.41 134 GLY A CA 1
ATOM 1015 C C . GLY A 1 134 ? 19.340 -3.448 7.097 1.00 59.41 134 GLY A C 1
ATOM 1016 O O . GLY A 1 134 ? 19.622 -2.906 8.164 1.00 59.41 134 GLY A O 1
ATOM 1017 N N . GLN A 1 135 ? 20.288 -3.925 6.282 1.00 54.66 135 GLN A N 1
ATOM 1018 C CA . GLN A 1 135 ? 21.720 -3.670 6.481 1.00 54.66 135 GLN A CA 1
ATOM 1019 C C . GLN A 1 135 ? 22.238 -2.764 5.363 1.00 54.66 135 GLN A C 1
ATOM 1021 O O . GLN A 1 135 ? 22.059 -3.060 4.186 1.00 54.66 135 GLN A O 1
ATOM 1026 N N . GLY A 1 136 ? 22.842 -1.630 5.731 1.00 51.06 136 GLY A N 1
ATOM 1027 C CA . GLY A 1 136 ? 23.283 -0.609 4.778 1.00 51.06 136 GLY A CA 1
ATOM 1028 C C . GLY A 1 136 ? 24.148 -1.176 3.645 1.00 51.06 136 GLY A C 1
ATOM 1029 O O . GLY A 1 136 ? 25.085 -1.922 3.914 1.00 51.06 136 GLY A O 1
ATOM 1030 N N . ASN A 1 137 ? 23.786 -0.817 2.406 1.00 52.50 137 ASN A N 1
ATOM 1031 C CA . ASN A 1 137 ? 24.478 -0.900 1.104 1.00 52.50 137 ASN A CA 1
ATOM 1032 C C . ASN A 1 137 ? 25.642 -1.899 0.929 1.00 52.50 137 ASN A C 1
ATOM 1034 O O . ASN A 1 137 ? 26.619 -1.607 0.239 1.00 52.50 137 ASN A O 1
ATOM 1038 N N . SER A 1 138 ? 25.558 -3.087 1.517 1.00 57.25 138 SER A N 1
ATOM 1039 C CA . SER A 1 138 ? 26.563 -4.132 1.332 1.00 57.25 138 SER A CA 1
ATOM 1040 C C . SER A 1 138 ? 26.190 -4.929 0.086 1.00 57.25 138 SER A C 1
ATOM 1042 O O . SER A 1 138 ? 25.548 -5.971 0.191 1.00 57.25 138 SER A O 1
ATOM 1044 N N . GLU A 1 139 ? 26.524 -4.404 -1.094 1.00 64.56 139 GLU A N 1
ATOM 1045 C CA . GLU A 1 139 ? 26.300 -5.110 -2.358 1.00 64.56 139 GLU A CA 1
ATOM 1046 C C . GLU A 1 139 ? 27.234 -6.323 -2.449 1.00 64.56 139 GLU A C 1
ATOM 1048 O O . GLU A 1 139 ? 28.460 -6.201 -2.511 1.00 64.56 139 GLU A O 1
ATOM 1053 N N . LEU A 1 140 ? 26.651 -7.517 -2.468 1.00 67.06 140 LEU A N 1
ATOM 1054 C CA . LEU A 1 140 ? 27.359 -8.757 -2.748 1.00 67.06 140 LEU A CA 1
ATOM 1055 C C . LEU A 1 140 ? 27.305 -9.016 -4.253 1.00 67.06 140 LEU A C 1
ATOM 1057 O O . LEU A 1 140 ? 26.239 -8.978 -4.858 1.00 67.06 140 LEU A O 1
ATOM 1061 N N . LYS A 1 141 ? 28.444 -9.320 -4.879 1.00 63.19 141 LYS A N 1
ATOM 1062 C CA . LYS A 1 141 ? 28.455 -9.731 -6.296 1.00 63.19 141 LYS A CA 1
ATOM 1063 C C . LYS A 1 141 ? 27.764 -11.081 -6.513 1.00 63.19 141 LYS A C 1
ATOM 1065 O O . LYS A 1 141 ? 27.192 -11.307 -7.569 1.00 63.19 141 LYS A O 1
ATOM 1070 N N . GLU A 1 142 ? 27.795 -11.953 -5.508 1.00 70.19 142 GLU A N 1
ATOM 1071 C CA . GLU A 1 142 ? 27.178 -13.280 -5.534 1.00 70.19 142 GLU A CA 1
ATOM 1072 C C . GLU A 1 142 ? 26.564 -13.610 -4.169 1.00 70.19 142 GLU A C 1
ATOM 1074 O O . GLU A 1 142 ? 27.110 -13.232 -3.129 1.00 70.19 142 GLU A O 1
ATOM 1079 N N . LEU A 1 143 ? 25.448 -14.345 -4.170 1.00 73.88 143 LEU A N 1
ATOM 1080 C CA . LEU A 1 143 ? 24.790 -14.845 -2.963 1.00 73.88 143 LEU A CA 1
ATOM 1081 C C . LEU A 1 143 ? 25.032 -16.352 -2.821 1.00 73.88 143 LEU A C 1
ATOM 1083 O O . LEU A 1 143 ? 24.238 -17.167 -3.280 1.00 73.88 143 LEU A O 1
ATOM 1087 N N . ASN A 1 144 ? 26.135 -16.712 -2.163 1.00 73.75 144 ASN A N 1
ATOM 1088 C CA . ASN A 1 144 ? 26.526 -18.103 -1.922 1.00 73.75 144 ASN A CA 1
ATOM 1089 C C . ASN A 1 144 ? 26.419 -18.429 -0.426 1.00 73.75 144 ASN A C 1
ATOM 1091 O O . ASN A 1 144 ? 27.377 -18.265 0.330 1.00 73.75 144 ASN A O 1
ATOM 1095 N N . ILE A 1 145 ? 25.245 -18.882 0.022 1.00 79.00 145 ILE A N 1
ATOM 1096 C CA . ILE A 1 145 ? 25.030 -19.299 1.416 1.00 79.00 145 ILE A CA 1
ATOM 1097 C C . ILE A 1 145 ? 25.102 -20.825 1.474 1.00 79.00 145 ILE A C 1
ATOM 1099 O O . ILE A 1 145 ? 24.150 -21.514 1.121 1.00 79.00 145 ILE A O 1
ATOM 1103 N N . HIS A 1 146 ? 26.239 -21.363 1.920 1.00 81.69 146 HIS A N 1
ATOM 1104 C CA . HIS A 1 146 ? 26.464 -22.814 2.000 1.00 81.69 146 HIS A CA 1
ATOM 1105 C C . HIS A 1 146 ? 25.860 -23.473 3.247 1.00 81.69 146 HIS A C 1
ATOM 1107 O O . HIS A 1 146 ? 25.572 -24.666 3.228 1.00 81.69 146 HIS A O 1
ATOM 1113 N N . SER A 1 147 ? 25.684 -22.706 4.324 1.00 84.50 147 SER A N 1
ATOM 1114 C CA . SER A 1 147 ? 25.139 -23.172 5.600 1.00 84.50 147 SER A CA 1
ATOM 1115 C C . SER A 1 147 ? 24.282 -22.063 6.200 1.00 84.50 147 SER A C 1
ATOM 1117 O O . SER A 1 147 ? 24.808 -21.062 6.686 1.00 84.50 147 SER A O 1
ATOM 1119 N N . SER A 1 148 ? 22.964 -22.215 6.087 1.00 84.31 148 SER A N 1
ATOM 1120 C CA . SER A 1 148 ? 21.990 -21.200 6.498 1.00 84.31 148 SER A CA 1
ATOM 1121 C C . SER A 1 148 ? 21.801 -21.109 8.014 1.00 84.31 148 SER A C 1
ATOM 1123 O O . SER A 1 148 ? 21.882 -22.104 8.741 1.00 84.31 148 SER A O 1
ATOM 1125 N N . ASN A 1 149 ? 21.490 -19.905 8.491 1.00 82.69 149 ASN A N 1
ATOM 1126 C CA . ASN A 1 149 ? 21.084 -19.610 9.864 1.00 82.69 149 ASN A CA 1
ATOM 1127 C C . ASN A 1 149 ? 19.876 -18.645 9.898 1.00 82.69 149 ASN A C 1
ATOM 1129 O O . ASN A 1 149 ? 19.460 -18.101 8.878 1.00 82.69 149 ASN A O 1
ATOM 1133 N N . ARG A 1 150 ? 19.321 -18.381 11.090 1.00 81.75 150 ARG A N 1
ATOM 1134 C CA . ARG A 1 150 ? 18.110 -17.545 11.274 1.00 81.75 150 ARG A CA 1
ATOM 1135 C C . ARG A 1 150 ? 18.229 -16.105 10.776 1.00 81.75 150 ARG A C 1
ATOM 1137 O O . ARG A 1 150 ? 17.210 -15.458 10.555 1.00 81.75 150 ARG A O 1
ATOM 1144 N N . SER A 1 151 ? 19.446 -15.589 10.641 1.00 78.62 151 SER A N 1
ATOM 1145 C CA . SER A 1 151 ? 19.685 -14.237 10.143 1.00 78.62 151 SER A CA 1
ATOM 1146 C C . SER A 1 151 ? 19.725 -14.162 8.617 1.00 78.62 151 SER A C 1
ATOM 1148 O O . SER A 1 151 ? 19.668 -13.056 8.087 1.00 78.62 151 SER A O 1
ATOM 1150 N N . ASP A 1 152 ? 19.786 -15.284 7.897 1.00 76.44 152 ASP A N 1
ATOM 1151 C CA . ASP A 1 152 ? 19.898 -15.337 6.434 1.00 76.44 152 ASP A CA 1
ATOM 1152 C C . ASP A 1 152 ? 18.535 -15.149 5.750 1.00 76.44 152 ASP A C 1
ATOM 1154 O O . ASP A 1 152 ? 18.067 -15.982 4.978 1.00 76.44 152 ASP A O 1
ATOM 1158 N N . THR A 1 153 ? 17.882 -14.028 6.052 1.00 76.25 153 THR A N 1
ATOM 1159 C CA . THR A 1 153 ? 16.584 -13.641 5.493 1.00 76.25 153 THR A CA 1
ATOM 1160 C C . THR A 1 153 ? 16.673 -12.285 4.790 1.00 76.25 153 THR A C 1
ATOM 1162 O O . THR A 1 153 ? 17.527 -11.457 5.116 1.00 76.25 153 THR A O 1
ATOM 1165 N N . GLY A 1 154 ? 15.787 -12.067 3.811 1.00 76.81 154 GLY A N 1
ATOM 1166 C CA . GLY A 1 154 ? 15.597 -10.768 3.162 1.00 76.81 154 GLY A CA 1
ATOM 1167 C C . GLY A 1 154 ? 16.662 -10.391 2.131 1.00 76.81 154 GLY A C 1
ATOM 1168 O O . GLY A 1 154 ? 17.175 -9.283 2.188 1.00 76.81 154 GLY A O 1
ATOM 1169 N N . TYR A 1 155 ? 17.012 -11.275 1.195 1.00 80.81 155 TYR A N 1
ATOM 1170 C CA . TYR A 1 155 ? 17.912 -10.931 0.086 1.00 80.81 155 TYR A CA 1
ATOM 1171 C C . TYR A 1 155 ? 17.126 -10.543 -1.171 1.00 80.81 155 TYR A C 1
ATOM 1173 O O . TYR A 1 155 ? 16.140 -11.194 -1.505 1.00 80.81 155 TYR A O 1
ATOM 1181 N N . MET A 1 156 ? 17.594 -9.525 -1.890 1.00 78.81 156 MET A N 1
ATOM 1182 C CA . MET A 1 156 ? 17.090 -9.132 -3.210 1.00 78.81 156 MET A CA 1
ATOM 1183 C C . MET A 1 156 ? 18.245 -8.997 -4.200 1.00 78.81 156 MET A C 1
ATOM 1185 O O . MET A 1 156 ? 19.340 -8.596 -3.802 1.00 78.81 156 MET A O 1
ATOM 1189 N N . CYS A 1 157 ? 18.010 -9.312 -5.475 1.00 83.06 157 CYS A N 1
ATOM 1190 C CA . CYS A 1 157 ? 18.973 -9.012 -6.532 1.00 83.06 157 CYS A CA 1
ATOM 1191 C C . CYS A 1 157 ? 18.694 -7.639 -7.159 1.00 83.06 157 CYS A C 1
ATOM 1193 O O . CYS A 1 157 ? 17.545 -7.230 -7.312 1.00 83.06 157 CYS A O 1
ATOM 1195 N N . VAL A 1 158 ? 19.757 -6.931 -7.521 1.00 79.75 158 VAL A N 1
ATOM 1196 C CA . VAL A 1 158 ? 19.749 -5.583 -8.090 1.00 79.75 158 VAL A CA 1
ATOM 1197 C C . VAL A 1 158 ? 20.392 -5.647 -9.471 1.00 79.75 158 VAL A C 1
ATOM 1199 O O . VAL A 1 158 ? 21.480 -6.203 -9.633 1.00 79.75 158 VAL A O 1
ATOM 1202 N N . LEU A 1 159 ? 19.714 -5.086 -10.473 1.00 81.25 159 LEU A N 1
ATOM 1203 C CA . LEU A 1 159 ? 20.200 -5.048 -11.848 1.00 81.25 159 LEU A CA 1
ATOM 1204 C C . LEU A 1 159 ? 20.936 -3.733 -12.110 1.00 81.25 159 LEU A C 1
ATOM 1206 O O . LEU A 1 159 ? 20.364 -2.646 -12.040 1.00 81.25 159 LEU A O 1
ATOM 1210 N N . GLN A 1 160 ? 22.214 -3.835 -12.447 1.00 76.38 160 GLN A N 1
ATOM 1211 C CA . GLN A 1 160 ? 23.072 -2.705 -12.774 1.00 76.38 160 GLN A CA 1
ATOM 1212 C C . GLN A 1 160 ? 23.378 -2.718 -14.279 1.00 76.38 160 GLN A C 1
ATOM 1214 O O . GLN A 1 160 ? 23.903 -3.698 -14.808 1.00 76.38 160 GLN A O 1
ATOM 1219 N N . ALA A 1 161 ? 23.056 -1.634 -14.990 1.00 70.50 161 ALA A N 1
ATOM 1220 C CA . ALA A 1 161 ? 23.308 -1.498 -16.426 1.00 70.50 161 ALA A CA 1
ATOM 1221 C C . ALA A 1 161 ? 23.916 -0.130 -16.782 1.00 70.50 161 ALA A C 1
ATOM 1223 O O . ALA A 1 161 ? 23.827 0.832 -16.016 1.00 70.50 161 ALA A O 1
ATOM 1224 N N . TRP A 1 162 ? 24.538 -0.030 -17.966 1.00 59.47 162 TRP A N 1
ATOM 1225 C CA . TRP A 1 162 ? 25.077 1.234 -18.490 1.00 59.47 162 TRP A CA 1
ATOM 1226 C C . TRP A 1 162 ? 23.965 2.290 -18.585 1.00 59.47 162 TRP A C 1
ATOM 1228 O O . TRP A 1 162 ? 23.010 2.112 -19.335 1.00 59.47 162 TRP A O 1
ATOM 1238 N N . ASN A 1 163 ? 24.087 3.372 -17.806 1.00 50.91 163 ASN A N 1
ATOM 1239 C CA . ASN A 1 163 ? 23.120 4.477 -17.679 1.00 50.91 163 ASN A CA 1
ATOM 1240 C C . ASN A 1 163 ? 21.663 4.081 -17.375 1.00 50.91 163 ASN A C 1
ATOM 1242 O O . ASN A 1 163 ? 20.754 4.897 -17.518 1.00 50.91 163 ASN A O 1
ATOM 1246 N N . TRP A 1 164 ? 21.455 2.868 -16.869 1.00 43.16 164 TRP A N 1
ATOM 1247 C CA . TRP A 1 164 ? 20.206 2.409 -16.280 1.00 43.16 164 TRP A CA 1
ATOM 1248 C C . TRP A 1 164 ? 20.539 1.841 -14.900 1.00 43.16 164 TRP A C 1
ATOM 1250 O O . TRP A 1 164 ? 20.895 0.675 -14.740 1.00 43.16 164 TRP A O 1
ATOM 1260 N N . THR A 1 165 ? 20.446 2.684 -13.875 1.00 38.19 165 THR A N 1
ATOM 1261 C CA . THR A 1 165 ? 20.139 2.185 -12.533 1.00 38.19 165 THR A CA 1
ATOM 1262 C C . THR A 1 165 ? 18.753 1.571 -12.626 1.00 38.19 165 THR A C 1
ATOM 1264 O O . THR A 1 165 ? 17.818 2.305 -12.955 1.00 38.19 165 THR A O 1
ATOM 1267 N N . SER A 1 166 ? 18.594 0.263 -12.385 1.00 41.38 166 SER A N 1
ATOM 1268 C CA . SER A 1 166 ? 17.248 -0.291 -12.286 1.00 41.38 166 SER A CA 1
ATOM 1269 C C . SER A 1 166 ? 16.520 0.477 -11.190 1.00 41.38 166 SER A C 1
ATOM 1271 O O . SER A 1 166 ? 16.823 0.340 -10.005 1.00 41.38 166 SER A O 1
ATOM 1273 N N . THR A 1 167 ? 15.559 1.308 -11.567 1.00 47.28 167 THR A N 1
ATOM 1274 C CA . THR A 1 167 ? 14.450 1.585 -10.674 1.00 47.28 167 THR A CA 1
ATOM 1275 C C . THR A 1 167 ? 13.855 0.218 -10.360 1.00 47.28 167 THR A C 1
ATOM 1277 O O . THR A 1 167 ? 13.442 -0.458 -11.296 1.00 47.28 167 THR A O 1
ATOM 1280 N N . GLU A 1 168 ? 13.880 -0.202 -9.084 1.00 53.25 168 GLU A N 1
ATOM 1281 C CA . GLU A 1 168 ? 13.241 -1.439 -8.585 1.00 53.25 168 GLU A CA 1
ATOM 1282 C C . GLU A 1 168 ? 11.964 -1.762 -9.370 1.00 53.25 168 GLU A C 1
ATOM 1284 O O . GLU A 1 168 ? 11.215 -0.841 -9.709 1.00 53.25 168 GLU A O 1
ATOM 1289 N N . CYS A 1 169 ? 11.717 -3.036 -9.658 1.00 54.88 169 CYS A N 1
ATOM 1290 C CA . CYS A 1 169 ? 10.485 -3.451 -10.315 1.00 54.88 169 CYS A CA 1
ATOM 1291 C C . CYS A 1 169 ? 9.264 -2.964 -9.527 1.00 54.88 169 CYS A C 1
ATOM 1293 O O . CYS A 1 169 ? 9.261 -3.016 -8.296 1.00 54.88 169 CYS A O 1
ATOM 1295 N N . ASP A 1 170 ? 8.230 -2.526 -10.240 1.00 69.38 170 ASP A N 1
ATOM 1296 C CA . ASP A 1 170 ? 6.944 -2.245 -9.620 1.00 69.38 170 ASP A CA 1
ATOM 1297 C C . ASP A 1 170 ? 6.390 -3.550 -9.014 1.00 69.38 170 ASP A C 1
ATOM 1299 O O . ASP A 1 170 ? 6.256 -4.573 -9.692 1.00 69.38 170 ASP A O 1
ATOM 1303 N N . ASN A 1 171 ? 6.096 -3.528 -7.719 1.00 76.94 171 ASN A N 1
ATOM 1304 C CA . ASN A 1 171 ? 5.553 -4.624 -6.937 1.00 76.94 171 ASN A CA 1
ATOM 1305 C C . ASN A 1 171 ? 4.277 -4.199 -6.198 1.00 76.94 171 ASN A C 1
ATOM 1307 O O . ASN A 1 171 ? 4.049 -3.035 -5.869 1.00 76.94 171 ASN A O 1
ATOM 1311 N N . LYS A 1 172 ? 3.423 -5.178 -5.892 1.00 83.06 172 LYS A N 1
ATOM 1312 C CA . LYS A 1 172 ? 2.273 -4.950 -5.007 1.00 83.06 172 LYS A CA 1
ATOM 1313 C C . LYS A 1 172 ? 2.771 -4.560 -3.604 1.00 83.06 172 LYS A C 1
ATOM 1315 O O . LYS A 1 172 ? 3.879 -4.949 -3.244 1.00 83.06 172 LYS A O 1
ATOM 1320 N N . PRO A 1 173 ? 1.978 -3.846 -2.789 1.00 89.19 173 PRO A N 1
ATOM 1321 C CA . PRO A 1 173 ? 2.369 -3.504 -1.422 1.00 89.19 173 PRO A CA 1
ATOM 1322 C C . PRO A 1 173 ? 2.719 -4.742 -0.573 1.00 89.19 173 PRO A C 1
ATOM 1324 O O . PRO A 1 173 ? 2.023 -5.754 -0.639 1.00 89.19 173 PRO A O 1
ATOM 1327 N N . GLU A 1 174 ? 3.751 -4.653 0.270 1.00 84.81 174 GLU A N 1
ATOM 1328 C CA . GLU A 1 174 ? 4.284 -5.754 1.087 1.00 84.81 174 GLU A CA 1
ATOM 1329 C C . GLU A 1 174 ? 4.275 -5.446 2.594 1.00 84.81 174 GLU A C 1
ATOM 1331 O O . GLU A 1 174 ? 4.382 -4.296 3.035 1.00 84.81 174 GLU A O 1
ATOM 1336 N N . GLY A 1 175 ? 4.171 -6.501 3.414 1.00 87.94 175 GLY A N 1
ATOM 1337 C CA . GLY A 1 175 ? 4.239 -6.416 4.880 1.00 87.94 175 GLY A CA 1
ATOM 1338 C C . GLY A 1 175 ? 3.178 -5.495 5.483 1.00 87.94 175 GLY A C 1
ATOM 1339 O O . GLY A 1 175 ? 3.493 -4.567 6.224 1.00 87.94 175 GLY A O 1
ATOM 1340 N N . THR A 1 176 ? 1.911 -5.726 5.134 1.00 94.00 176 THR A N 1
ATOM 1341 C CA . THR A 1 176 ? 0.804 -4.915 5.652 1.00 94.00 176 THR A CA 1
ATOM 1342 C C . THR A 1 176 ? 0.532 -5.252 7.117 1.00 94.00 176 THR A C 1
ATOM 1344 O O . THR A 1 176 ? 0.383 -6.418 7.478 1.00 94.00 176 THR A O 1
ATOM 1347 N N . THR A 1 177 ? 0.427 -4.232 7.967 1.00 95.62 177 THR A N 1
ATOM 1348 C CA . THR A 1 177 ? -0.014 -4.363 9.363 1.00 95.62 177 THR A CA 1
ATOM 1349 C C . THR A 1 177 ? -1.082 -3.319 9.677 1.00 95.62 177 THR A C 1
ATOM 1351 O O . THR A 1 177 ? -1.126 -2.256 9.064 1.00 95.62 177 THR A O 1
ATOM 1354 N N . LEU A 1 178 ? -1.976 -3.618 10.620 1.00 97.88 178 LEU A N 1
ATOM 1355 C CA . LEU A 1 178 ? -3.067 -2.724 11.005 1.00 97.88 178 LEU A CA 1
ATOM 1356 C C . LEU A 1 178 ? -3.027 -2.491 12.513 1.00 97.88 178 LEU A C 1
ATOM 1358 O O . LEU A 1 178 ? -3.137 -3.434 13.292 1.00 97.88 178 LEU A O 1
ATOM 1362 N N . THR A 1 179 ? -2.881 -1.232 12.917 1.00 97.00 179 THR A N 1
ATOM 1363 C CA . THR A 1 179 ? -2.798 -0.822 14.329 1.00 97.00 179 THR A CA 1
ATOM 1364 C C . THR A 1 179 ? -3.895 0.172 14.680 1.00 97.00 179 THR A C 1
ATOM 1366 O O . THR A 1 179 ? -4.400 0.869 13.800 1.00 97.00 179 THR A O 1
ATOM 1369 N N . THR A 1 180 ? -4.216 0.298 15.966 1.00 96.94 180 THR A N 1
ATOM 1370 C CA . THR A 1 180 ? -5.165 1.295 16.480 1.00 96.94 180 THR A CA 1
ATOM 1371 C C . THR A 1 180 ? -4.453 2.325 17.351 1.00 96.94 180 THR A C 1
ATOM 1373 O O . THR A 1 180 ? -3.495 1.978 18.033 1.00 96.94 180 THR A O 1
ATOM 1376 N N . SER A 1 181 ? -4.952 3.562 17.408 1.00 95.94 181 SER A N 1
ATOM 1377 C CA . SER A 1 181 ? -4.487 4.565 18.385 1.00 95.94 181 SER A CA 1
ATOM 1378 C C . SER A 1 181 ? -4.847 4.219 19.838 1.00 95.94 181 SER A C 1
ATOM 1380 O O . SER A 1 181 ? -4.311 4.817 20.764 1.00 95.94 181 SER A O 1
ATOM 1382 N N . ALA A 1 182 ? -5.768 3.274 20.037 1.00 92.69 182 ALA A N 1
ATOM 1383 C CA . ALA A 1 182 ? -6.189 2.782 21.341 1.00 92.69 182 ALA A CA 1
ATOM 1384 C C . ALA A 1 182 ? -5.218 1.735 21.903 1.00 92.69 182 ALA A C 1
ATOM 1386 O O . ALA A 1 182 ? -4.785 0.840 21.171 1.00 92.69 182 ALA A O 1
ATOM 1387 N N . ALA A 1 183 ? -4.931 1.813 23.205 1.00 87.62 183 ALA A N 1
ATOM 1388 C CA . ALA A 1 183 ? -4.205 0.767 23.921 1.00 87.62 183 ALA A CA 1
ATOM 1389 C C . ALA A 1 183 ? -5.033 -0.529 23.953 1.00 87.62 183 ALA A C 1
ATOM 1391 O O . ALA A 1 183 ? -6.257 -0.480 24.092 1.00 87.62 183 ALA A O 1
ATOM 1392 N N . ASP A 1 184 ? -4.370 -1.675 23.771 1.00 90.00 184 ASP A N 1
ATOM 1393 C CA . ASP A 1 184 ? -4.987 -3.013 23.788 1.00 90.00 184 ASP A CA 1
ATOM 1394 C C . ASP A 1 184 ? -6.256 -3.128 22.926 1.00 90.00 184 ASP A C 1
ATOM 1396 O O . ASP A 1 184 ? -7.214 -3.823 23.272 1.00 90.00 184 ASP A O 1
ATOM 1400 N N . THR A 1 185 ? -6.287 -2.365 21.827 1.00 93.06 185 THR A N 1
ATOM 1401 C CA . THR A 1 185 ? -7.388 -2.297 20.855 1.00 93.06 185 THR A CA 1
ATOM 1402 C C . THR A 1 185 ? -8.765 -2.036 21.477 1.00 93.06 185 THR A C 1
ATOM 1404 O O . THR A 1 185 ? -9.792 -2.440 20.924 1.00 93.06 185 THR A O 1
ATOM 1407 N N . THR A 1 186 ? -8.802 -1.345 22.620 1.00 95.19 186 THR A N 1
ATOM 1408 C CA . THR A 1 186 ? -10.016 -1.124 23.409 1.00 95.19 186 THR A CA 1
ATOM 1409 C C . THR A 1 186 ? -10.281 0.365 23.608 1.00 95.19 186 THR A C 1
ATOM 1411 O O . THR A 1 186 ? -9.411 1.107 24.051 1.00 95.19 186 THR A O 1
ATOM 1414 N N . VAL A 1 187 ? -11.502 0.802 23.299 1.00 96.81 187 VAL A N 1
ATOM 1415 C CA . VAL A 1 187 ? -11.965 2.189 23.474 1.00 96.81 187 VAL A CA 1
ATOM 1416 C C . VAL A 1 187 ? -13.281 2.241 24.229 1.00 96.81 187 VAL A C 1
ATOM 1418 O O . VAL A 1 187 ? -14.010 1.251 24.309 1.00 96.81 187 VAL A O 1
ATOM 1421 N N . THR A 1 188 ? -13.607 3.408 24.765 1.00 96.25 188 THR A N 1
ATOM 1422 C CA . THR A 1 188 ? -14.896 3.689 25.387 1.00 96.25 188 THR A CA 1
ATOM 1423 C C . THR A 1 188 ? -15.826 4.351 24.372 1.00 96.25 188 THR A C 1
ATOM 1425 O O . THR A 1 188 ? -15.401 5.084 23.481 1.00 96.25 188 THR A O 1
ATOM 1428 N N . GLN A 1 189 ? -17.123 4.075 24.466 1.00 96.12 189 GLN A N 1
ATOM 1429 C CA . GLN A 1 189 ? -18.125 4.726 23.634 1.00 96.12 189 GLN A CA 1
ATOM 1430 C C . GLN A 1 189 ? -18.053 6.252 23.798 1.00 96.12 189 GLN A C 1
ATOM 1432 O O . GLN A 1 189 ? -18.054 6.759 24.918 1.00 96.12 189 GLN A O 1
ATOM 1437 N N . GLY A 1 190 ? -18.019 6.965 22.673 1.00 95.31 190 GLY A N 1
ATOM 1438 C CA . GLY A 1 190 ? -17.792 8.409 22.604 1.00 95.31 190 GLY A CA 1
ATOM 1439 C C . GLY A 1 190 ? -16.353 8.806 22.266 1.00 95.31 190 GLY A C 1
ATOM 1440 O O . GLY A 1 190 ? -16.138 9.924 21.798 1.00 95.31 190 GLY A O 1
ATOM 1441 N N . ASP A 1 191 ? -15.384 7.898 22.417 1.00 96.44 191 ASP A N 1
ATOM 1442 C CA . ASP A 1 191 ? -13.982 8.176 22.098 1.00 96.44 191 ASP A CA 1
ATOM 1443 C C . ASP A 1 191 ? -13.768 8.407 20.595 1.00 96.44 191 ASP A C 1
ATOM 1445 O O . ASP A 1 191 ? -14.627 8.137 19.751 1.00 96.44 191 ASP A O 1
ATOM 1449 N N . THR A 1 192 ? -12.578 8.899 20.254 1.00 97.62 192 THR A N 1
ATOM 1450 C CA . THR A 1 192 ? -12.079 8.940 18.877 1.00 97.62 192 THR A CA 1
ATOM 1451 C C . THR A 1 192 ? -10.963 7.918 18.718 1.00 97.62 192 THR A C 1
ATOM 1453 O O . THR A 1 192 ? -10.036 7.881 19.527 1.00 97.62 192 THR A O 1
ATOM 1456 N N . VAL A 1 193 ? -11.034 7.097 17.671 1.00 97.25 193 VAL A N 1
ATOM 1457 C CA . VAL A 1 193 ? -10.009 6.091 17.366 1.00 97.25 193 VAL A CA 1
ATOM 1458 C C . VAL A 1 193 ? -9.548 6.213 15.924 1.00 97.25 193 VAL A C 1
ATOM 1460 O O . VAL A 1 193 ? -10.356 6.399 15.016 1.00 97.25 193 VAL A O 1
ATOM 1463 N N . THR A 1 194 ? -8.244 6.072 15.708 1.00 98.19 194 THR A N 1
ATOM 1464 C CA . THR A 1 194 ? -7.651 6.010 14.373 1.00 98.19 194 THR A CA 1
ATOM 1465 C C . THR A 1 194 ? -7.086 4.620 14.134 1.00 98.19 194 THR A C 1
ATOM 1467 O O . THR A 1 194 ? -6.273 4.121 14.914 1.00 98.19 194 THR A O 1
ATOM 1470 N N . LEU A 1 195 ? -7.514 4.000 13.040 1.00 98.12 195 LEU A N 1
ATOM 1471 C CA . LEU A 1 195 ? -6.918 2.798 12.478 1.00 98.12 195 LEU A CA 1
ATOM 1472 C C . LEU A 1 195 ? -5.839 3.227 11.487 1.00 98.12 195 LEU A C 1
ATOM 1474 O O . LEU A 1 195 ? -6.131 3.996 10.575 1.00 98.12 195 LEU A O 1
ATOM 1478 N N . THR A 1 196 ? -4.617 2.729 11.651 1.00 98.12 196 THR A N 1
ATOM 1479 C CA . THR A 1 196 ? -3.485 3.035 10.764 1.00 98.12 196 THR A CA 1
ATOM 1480 C C . THR A 1 196 ? -2.993 1.755 10.110 1.00 98.12 196 THR A C 1
ATOM 1482 O O . THR A 1 196 ? -2.646 0.795 10.802 1.00 98.12 196 THR A O 1
ATOM 1485 N N . CYS A 1 197 ? -2.977 1.751 8.783 1.00 97.19 197 CYS A N 1
ATOM 1486 C CA . CYS A 1 197 ? -2.542 0.647 7.948 1.00 97.19 197 CYS A CA 1
ATOM 1487 C C . CYS A 1 197 ? -1.107 0.890 7.475 1.00 97.19 197 CYS A C 1
ATOM 1489 O O . CYS A 1 197 ? -0.855 1.748 6.633 1.00 97.19 197 CYS A O 1
ATOM 1491 N N . HIS A 1 198 ? -0.154 0.154 8.032 1.00 92.31 198 HIS A N 1
ATOM 1492 C CA . HIS A 1 198 ? 1.260 0.310 7.702 1.00 92.31 198 HIS A CA 1
ATOM 1493 C C . HIS A 1 198 ? 1.657 -0.681 6.624 1.00 92.31 198 HIS A C 1
ATOM 1495 O O . HIS A 1 198 ? 1.214 -1.827 6.637 1.00 92.31 198 HIS A O 1
ATOM 1501 N N . VAL A 1 199 ? 2.521 -0.240 5.720 1.00 91.38 199 VAL A N 1
ATOM 1502 C CA . VAL A 1 199 ? 3.072 -1.038 4.626 1.00 91.38 199 VAL A CA 1
ATOM 1503 C C . VAL A 1 199 ? 4.587 -0.911 4.700 1.00 91.38 199 VAL A C 1
ATOM 1505 O O . VAL A 1 199 ? 5.102 0.198 4.826 1.00 91.38 199 VAL A O 1
ATOM 1508 N N . THR A 1 200 ? 5.297 -2.037 4.666 1.00 87.75 200 THR A N 1
ATOM 1509 C CA . THR A 1 200 ? 6.766 -2.045 4.789 1.00 87.75 200 THR A CA 1
ATOM 1510 C C . THR A 1 200 ? 7.474 -1.616 3.508 1.00 87.75 200 THR A C 1
ATOM 1512 O O . THR A 1 200 ? 8.522 -0.980 3.579 1.00 87.75 200 THR A O 1
ATOM 1515 N N . ALA A 1 201 ? 6.900 -1.942 2.349 1.00 81.81 201 ALA A N 1
ATOM 1516 C CA . ALA A 1 201 ? 7.415 -1.568 1.039 1.00 81.81 201 ALA A CA 1
ATOM 1517 C C . ALA A 1 201 ? 6.286 -1.554 0.006 1.00 81.81 201 ALA A C 1
ATOM 1519 O O . ALA A 1 201 ? 5.362 -2.361 0.084 1.00 81.81 201 ALA A O 1
ATOM 1520 N N . ALA A 1 202 ? 6.348 -0.635 -0.953 1.00 81.19 202 ALA A N 1
ATOM 1521 C CA . ALA A 1 202 ? 5.442 -0.598 -2.095 1.00 81.19 202 ALA A CA 1
ATOM 1522 C C . ALA A 1 202 ? 6.063 0.218 -3.227 1.00 81.19 202 ALA A C 1
ATOM 1524 O O . ALA A 1 202 ? 6.565 1.324 -2.988 1.00 81.19 202 ALA A O 1
ATOM 1525 N N . LYS A 1 203 ? 5.968 -0.297 -4.454 1.00 74.06 203 LYS A N 1
ATOM 1526 C CA . LYS A 1 203 ? 6.364 0.430 -5.652 1.00 74.06 203 LYS A CA 1
ATOM 1527 C C . LYS A 1 203 ? 5.412 0.157 -6.828 1.00 74.06 203 LYS A C 1
ATOM 1529 O O . LYS A 1 203 ? 5.318 -0.979 -7.255 1.00 74.06 203 LYS A O 1
ATOM 1534 N N . PRO A 1 204 ? 4.703 1.155 -7.373 1.00 83.88 204 PRO A N 1
ATOM 1535 C CA . PRO A 1 204 ? 4.613 2.534 -6.908 1.00 83.88 204 PRO A CA 1
ATOM 1536 C C . PRO A 1 204 ? 4.049 2.629 -5.484 1.00 83.88 204 PRO A C 1
ATOM 1538 O O . PRO A 1 204 ? 3.534 1.652 -4.932 1.00 83.88 204 PRO A O 1
ATOM 1541 N N . GLN A 1 205 ? 4.161 3.809 -4.872 1.00 86.25 205 GLN A N 1
ATOM 1542 C CA . GLN A 1 205 ? 3.590 4.055 -3.546 1.00 86.25 205 GLN A CA 1
ATOM 1543 C C . GLN A 1 205 ? 2.090 3.736 -3.530 1.00 86.25 205 GLN A C 1
ATOM 1545 O O . GLN A 1 205 ? 1.407 3.847 -4.548 1.00 86.25 205 GLN A O 1
ATOM 1550 N N . VAL A 1 206 ? 1.585 3.334 -2.363 1.00 92.88 206 VAL A N 1
ATOM 1551 C CA . VAL A 1 206 ? 0.173 2.975 -2.194 1.00 92.88 206 VAL A CA 1
ATOM 1552 C C . VAL A 1 206 ? -0.706 4.154 -2.606 1.00 92.88 206 VAL A C 1
ATOM 1554 O O . VAL A 1 206 ? -0.570 5.253 -2.070 1.00 92.88 206 VAL A O 1
ATOM 1557 N N . SER A 1 207 ? -1.603 3.922 -3.560 1.00 93.19 207 SER A N 1
ATOM 1558 C CA . SER A 1 207 ? -2.518 4.941 -4.076 1.00 93.19 207 SER A CA 1
ATOM 1559 C C . SER A 1 207 ? -3.874 4.910 -3.371 1.00 93.19 207 SER A C 1
ATOM 1561 O O . SER A 1 207 ? -4.580 5.916 -3.379 1.00 93.19 207 SER A O 1
ATOM 1563 N N . GLN A 1 208 ? -4.238 3.788 -2.736 1.00 97.75 208 GLN A N 1
ATOM 1564 C CA . GLN A 1 208 ? -5.520 3.626 -2.051 1.00 97.75 208 GLN A CA 1
ATOM 1565 C C . GLN A 1 208 ? -5.457 2.596 -0.911 1.00 97.75 208 GLN A C 1
ATOM 1567 O O . GLN A 1 208 ? -4.848 1.537 -1.031 1.00 97.75 208 GLN A O 1
ATOM 1572 N N . TYR A 1 209 ? -6.183 2.865 0.170 1.00 98.38 209 TYR A N 1
ATOM 1573 C CA . TYR A 1 209 ? -6.444 1.957 1.281 1.00 98.38 209 TYR A CA 1
ATOM 1574 C C . TYR A 1 209 ? -7.947 1.705 1.404 1.00 98.38 209 TYR A C 1
ATOM 1576 O O . TYR A 1 209 ? -8.746 2.645 1.451 1.00 98.38 209 TYR A O 1
ATOM 1584 N N . ARG A 1 210 ? -8.339 0.431 1.494 1.00 98.56 210 ARG A N 1
ATOM 1585 C CA . ARG A 1 210 ? -9.729 0.010 1.723 1.00 98.56 210 ARG A CA 1
ATOM 1586 C C . ARG A 1 210 ? -9.863 -0.627 3.099 1.00 98.56 210 ARG A C 1
ATOM 1588 O O . ARG A 1 210 ? -9.211 -1.632 3.385 1.00 98.56 210 ARG A O 1
ATOM 1595 N N . PHE A 1 211 ? -10.724 -0.051 3.933 1.00 98.56 211 PHE A N 1
ATOM 1596 C CA . PHE A 1 211 ? -11.026 -0.534 5.275 1.00 98.56 211 PHE A CA 1
ATOM 1597 C C . PHE A 1 211 ? -12.390 -1.214 5.304 1.00 98.56 211 PHE A C 1
ATOM 1599 O O . PHE A 1 211 ? -13.384 -0.655 4.840 1.00 98.56 211 PHE A O 1
ATOM 1606 N N . TYR A 1 212 ? -12.443 -2.397 5.905 1.00 98.62 212 TYR A N 1
ATOM 1607 C CA . TYR A 1 212 ? -13.653 -3.192 6.067 1.00 98.62 212 TYR A CA 1
ATOM 1608 C C . TYR A 1 212 ? -13.928 -3.441 7.547 1.00 98.62 212 TYR A C 1
ATOM 1610 O O . TYR A 1 212 ? -12.991 -3.688 8.304 1.00 98.62 212 TYR A O 1
ATOM 1618 N N . LEU A 1 213 ? -15.200 -3.450 7.937 1.00 98.31 213 LEU A N 1
ATOM 1619 C CA . LEU A 1 213 ? -15.680 -3.888 9.246 1.00 98.31 213 LEU A CA 1
ATOM 1620 C C . LEU A 1 213 ? -16.569 -5.114 9.057 1.00 98.31 213 LEU A C 1
ATOM 1622 O O . LEU A 1 213 ? -17.571 -5.051 8.348 1.00 98.31 213 LEU A O 1
ATOM 1626 N N . ASN A 1 214 ? -16.198 -6.236 9.678 1.00 96.19 214 ASN A N 1
ATOM 1627 C CA . ASN A 1 214 ? -16.938 -7.503 9.595 1.00 96.19 214 ASN A CA 1
ATOM 1628 C C . ASN A 1 214 ? -17.256 -7.933 8.142 1.00 96.19 214 ASN A C 1
ATOM 1630 O O . ASN A 1 214 ? -18.281 -8.552 7.877 1.00 96.19 214 ASN A O 1
ATOM 1634 N N . GLY A 1 215 ? -16.368 -7.594 7.199 1.00 94.38 215 GLY A N 1
ATOM 1635 C CA . GLY A 1 215 ? -16.503 -7.904 5.770 1.00 94.38 215 GLY A CA 1
ATOM 1636 C C . GLY A 1 215 ? -17.127 -6.797 4.912 1.00 94.38 215 GLY A C 1
ATOM 1637 O O . GLY A 1 215 ? -16.934 -6.815 3.700 1.00 94.38 215 GLY A O 1
ATOM 1638 N N . SER A 1 216 ? -17.791 -5.804 5.506 1.00 97.31 216 SER A N 1
ATOM 1639 C CA . SER A 1 216 ? -18.389 -4.676 4.777 1.00 97.31 216 SER A CA 1
ATOM 1640 C C . SER A 1 216 ? -17.395 -3.531 4.616 1.00 97.31 216 SER A C 1
ATOM 1642 O O . SER A 1 216 ? -16.740 -3.154 5.585 1.00 97.31 216 SER A O 1
ATOM 1644 N N . LEU A 1 217 ? -17.282 -2.959 3.414 1.00 97.62 217 LEU A N 1
ATOM 1645 C CA . LEU A 1 217 ? -16.430 -1.793 3.159 1.00 97.62 217 LEU A CA 1
ATOM 1646 C C . LEU A 1 217 ? -16.974 -0.578 3.928 1.00 97.62 217 LEU A C 1
ATOM 1648 O O . LEU A 1 217 ? -18.125 -0.196 3.729 1.00 97.62 217 LEU A O 1
ATOM 1652 N N . VAL A 1 218 ? -16.150 0.022 4.789 1.00 97.88 218 VAL A N 1
ATOM 1653 C CA . VAL A 1 218 ? -16.527 1.179 5.624 1.00 97.88 218 VAL A CA 1
ATOM 1654 C C . VAL A 1 218 ? -15.784 2.457 5.259 1.00 97.88 218 VAL A C 1
ATOM 1656 O O . VAL A 1 218 ? -16.300 3.542 5.505 1.00 97.88 218 VAL A O 1
ATOM 1659 N N . ASN A 1 219 ? -14.591 2.353 4.667 1.00 98.06 219 ASN A N 1
ATOM 1660 C CA . ASN A 1 219 ? -13.849 3.523 4.211 1.00 98.06 219 ASN A CA 1
ATOM 1661 C C . ASN A 1 219 ? -12.919 3.191 3.038 1.00 98.06 219 ASN A C 1
ATOM 1663 O O . ASN A 1 219 ? -12.321 2.116 2.999 1.00 98.06 219 ASN A O 1
ATOM 1667 N N . THR A 1 220 ? -12.770 4.138 2.112 1.00 97.31 220 THR A N 1
ATOM 1668 C CA . THR A 1 220 ? -11.760 4.115 1.045 1.00 97.31 220 THR A CA 1
ATOM 1669 C C . THR A 1 220 ? -11.058 5.464 1.033 1.00 97.31 220 THR A C 1
ATOM 1671 O O . THR A 1 220 ? -11.718 6.496 0.953 1.00 97.31 220 THR A O 1
ATOM 1674 N N . THR A 1 221 ? -9.736 5.468 1.156 1.00 96.62 221 THR A N 1
ATOM 1675 C CA . THR A 1 221 ? -8.949 6.691 1.365 1.00 96.62 221 THR A CA 1
ATOM 1676 C C . THR A 1 221 ? -7.554 6.548 0.765 1.00 96.62 221 THR A C 1
ATOM 1678 O O . THR A 1 221 ? -7.058 5.435 0.621 1.00 96.62 221 THR A O 1
ATOM 1681 N N . ASN A 1 222 ? -6.915 7.666 0.431 1.00 93.31 222 ASN A N 1
ATOM 1682 C CA . ASN A 1 222 ? -5.513 7.694 -0.001 1.00 93.31 222 ASN A CA 1
ATOM 1683 C C . ASN A 1 222 ? -4.561 7.927 1.190 1.00 93.31 222 ASN A C 1
ATOM 1685 O O . ASN A 1 222 ? -3.351 7.792 1.053 1.00 93.31 222 ASN A O 1
ATOM 1689 N N . ASP A 1 223 ? -5.106 8.276 2.359 1.00 92.44 223 ASP A N 1
ATOM 1690 C CA . ASP A 1 223 ? -4.383 8.304 3.630 1.00 92.44 223 ASP A CA 1
ATOM 1691 C C . ASP A 1 223 ? -4.367 6.887 4.220 1.00 92.44 223 ASP A C 1
ATOM 1693 O O . ASP A 1 223 ? -5.387 6.198 4.227 1.00 92.44 223 ASP A O 1
ATOM 1697 N N . SER A 1 224 ? -3.234 6.459 4.773 1.00 95.75 224 SER A N 1
ATOM 1698 C CA . SER A 1 224 ? -3.099 5.170 5.459 1.00 95.75 224 SER A CA 1
ATOM 1699 C C . SER A 1 224 ? -3.927 5.073 6.747 1.00 95.75 224 SER A C 1
ATOM 1701 O O . SER A 1 224 ? -3.889 4.054 7.443 1.00 95.75 224 SER A O 1
ATOM 1703 N N . LYS A 1 225 ? -4.686 6.123 7.077 1.00 97.56 225 LYS A N 1
ATOM 1704 C CA . LYS A 1 225 ? -5.479 6.270 8.293 1.00 97.56 225 LYS A CA 1
ATOM 1705 C C . LYS A 1 225 ? -6.980 6.320 8.025 1.00 97.56 225 LYS A C 1
ATOM 1707 O O . LYS A 1 225 ? -7.461 6.993 7.116 1.00 97.56 225 LYS A O 1
ATOM 1712 N N . TYR A 1 226 ? -7.735 5.678 8.909 1.00 97.75 226 TYR A N 1
ATOM 1713 C CA . TYR A 1 226 ? -9.183 5.815 9.024 1.00 97.75 226 TYR A CA 1
ATOM 1714 C C . TYR A 1 226 ? -9.552 6.196 10.461 1.00 97.75 226 TYR A C 1
ATOM 1716 O O . TYR A 1 226 ? -9.327 5.423 11.391 1.00 97.75 226 TYR A O 1
ATOM 1724 N N . THR A 1 227 ? -10.105 7.397 10.640 1.00 9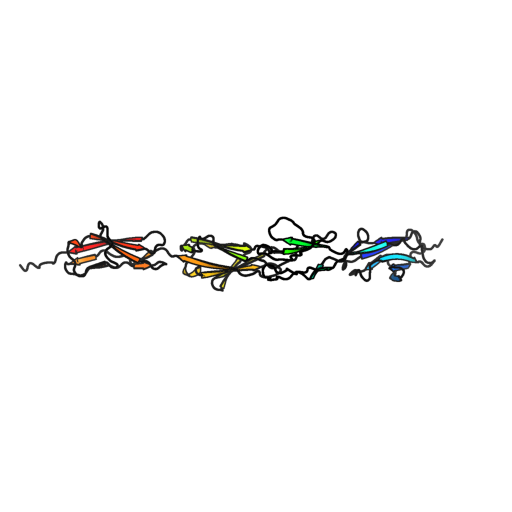7.81 227 THR A N 1
ATOM 1725 C CA . THR A 1 227 ? -10.496 7.928 11.953 1.00 97.81 227 THR A CA 1
ATOM 1726 C C . THR A 1 227 ? -12.004 7.849 12.141 1.00 97.81 227 THR A C 1
ATOM 1728 O O . THR A 1 227 ? -12.769 8.337 11.311 1.00 97.81 227 THR A O 1
ATOM 1731 N N . ILE A 1 228 ? -12.419 7.273 13.265 1.00 97.62 228 ILE A N 1
ATOM 1732 C CA . ILE A 1 228 ? -13.808 7.195 13.706 1.00 97.62 228 ILE A CA 1
ATOM 1733 C C . ILE A 1 228 ? -13.954 8.131 14.901 1.00 97.62 228 ILE A C 1
ATOM 1735 O O . ILE A 1 228 ? -13.364 7.897 15.957 1.00 97.62 228 ILE A O 1
ATOM 1739 N N . ASN A 1 229 ? -14.750 9.181 14.731 1.00 97.31 229 ASN A N 1
ATOM 1740 C CA . ASN A 1 229 ? -15.109 10.096 15.810 1.00 97.31 229 ASN A CA 1
ATOM 1741 C C . ASN A 1 229 ? -16.368 9.590 16.520 1.00 97.31 229 ASN A C 1
ATOM 1743 O O . ASN A 1 229 ? -17.248 9.024 15.871 1.00 97.31 229 ASN A O 1
ATOM 1747 N N . ASN A 1 230 ? -16.490 9.857 17.823 1.00 96.88 230 ASN A N 1
ATOM 1748 C CA . ASN A 1 230 ? -17.672 9.510 18.618 1.00 96.88 230 ASN A CA 1
ATOM 1749 C C . ASN A 1 230 ? -18.067 8.023 18.479 1.00 96.88 230 ASN A C 1
ATOM 1751 O O . ASN A 1 230 ? -19.194 7.685 18.103 1.00 96.88 230 ASN A O 1
ATOM 1755 N N . VAL A 1 231 ? -17.116 7.128 18.757 1.00 97.81 231 VAL A N 1
ATOM 1756 C CA . VAL A 1 231 ? -17.253 5.678 18.573 1.00 97.81 231 VAL A CA 1
ATOM 1757 C C . VAL A 1 231 ? -18.509 5.149 19.266 1.00 97.81 231 VAL A C 1
ATOM 1759 O O . VAL A 1 231 ? -18.697 5.333 20.462 1.00 97.81 231 VAL A O 1
ATOM 1762 N N . GLN A 1 232 ? -19.345 4.428 18.521 1.00 97.31 232 GLN A N 1
ATOM 1763 C CA . GLN A 1 232 ? -20.534 3.724 19.024 1.00 97.31 232 GLN A CA 1
ATOM 1764 C C . GLN A 1 232 ? -20.342 2.207 18.986 1.00 97.31 232 GLN A C 1
ATOM 1766 O O . GLN A 1 232 ? -20.001 1.668 17.928 1.00 97.31 232 GLN A O 1
ATOM 1771 N N . ARG A 1 233 ? -20.628 1.498 20.091 1.00 96.56 233 ARG A N 1
ATOM 1772 C CA . ARG A 1 233 ? -20.454 0.032 20.169 1.00 96.56 233 ARG A CA 1
ATOM 1773 C C . ARG A 1 233 ? -21.271 -0.712 19.112 1.00 96.56 233 ARG A C 1
ATOM 1775 O O . ARG A 1 233 ? -20.750 -1.629 18.490 1.00 96.56 233 ARG A O 1
ATOM 1782 N N . SER A 1 234 ? -22.518 -0.307 18.884 1.00 95.81 234 SER A N 1
ATOM 1783 C CA . SER A 1 234 ? -23.436 -0.956 17.934 1.00 95.81 234 SER A CA 1
ATOM 1784 C C . SER A 1 234 ? -23.001 -0.857 16.469 1.00 95.81 234 SER A C 1
ATOM 1786 O O . SER A 1 234 ? -23.445 -1.661 15.657 1.00 95.81 234 SER A O 1
ATOM 1788 N N . GLN A 1 235 ? -22.154 0.116 16.131 1.00 96.62 235 GLN A N 1
ATOM 1789 C CA . GLN A 1 235 ? -21.763 0.411 14.750 1.00 96.62 235 GLN A CA 1
ATOM 1790 C C . GLN A 1 235 ? -20.299 0.091 14.461 1.00 96.62 235 GLN A C 1
ATOM 1792 O O . GLN A 1 235 ? -19.973 -0.261 13.336 1.00 96.62 235 GLN A O 1
ATOM 1797 N N . HIS A 1 236 ? -19.419 0.227 15.456 1.00 97.81 236 HIS A N 1
ATOM 1798 C CA . HIS A 1 236 ? -17.972 0.244 15.231 1.00 97.81 236 HIS A CA 1
ATOM 1799 C C . HIS A 1 236 ? -17.223 -0.898 15.919 1.00 97.81 236 HIS A C 1
ATOM 1801 O O . HIS A 1 236 ? -16.031 -1.060 15.675 1.00 97.81 236 HIS A O 1
ATOM 1807 N N . HIS A 1 237 ? -17.871 -1.684 16.781 1.00 97.56 237 HIS A N 1
ATOM 1808 C CA . HIS A 1 237 ? -17.241 -2.854 17.389 1.00 97.56 237 HIS A CA 1
ATOM 1809 C C . HIS A 1 237 ? -17.091 -3.988 16.369 1.00 97.56 237 HIS A C 1
ATOM 1811 O O . HIS A 1 237 ? -18.039 -4.320 15.655 1.00 97.56 237 HIS A O 1
ATOM 1817 N N . GLY A 1 238 ? -15.923 -4.629 16.341 1.00 97.38 238 GLY A N 1
ATOM 1818 C CA . GLY A 1 238 ? -15.717 -5.827 15.533 1.00 97.38 238 GLY A CA 1
ATOM 1819 C C . GLY A 1 238 ? -14.336 -5.918 14.905 1.00 97.38 238 GLY A C 1
ATOM 1820 O O . GLY A 1 238 ? -13.392 -5.237 15.313 1.00 97.38 238 GLY A O 1
ATOM 1821 N N . LYS A 1 239 ? -14.225 -6.804 13.914 1.00 98.12 239 LYS A N 1
ATOM 1822 C CA . LYS A 1 239 ? -12.975 -7.087 13.211 1.00 98.12 239 LYS A CA 1
ATOM 1823 C C . LYS A 1 239 ? -12.824 -6.139 12.028 1.00 98.12 239 LYS A C 1
ATOM 1825 O O . LYS A 1 239 ? -13.570 -6.232 11.050 1.00 98.12 239 LYS A O 1
ATOM 1830 N N . TYR A 1 240 ? -11.830 -5.267 12.116 1.00 98.38 240 TYR A N 1
ATOM 1831 C CA . TYR A 1 240 ? -11.398 -4.416 11.022 1.00 98.38 240 TYR A CA 1
ATOM 1832 C C . TYR A 1 240 ? -10.372 -5.123 10.154 1.00 98.38 240 TYR A C 1
ATOM 1834 O O . TYR A 1 240 ? -9.547 -5.899 10.641 1.00 98.38 240 TYR A O 1
ATOM 1842 N N . LYS A 1 241 ? -10.416 -4.817 8.862 1.00 98.38 241 LYS A N 1
ATOM 1843 C CA . LYS A 1 241 ? -9.466 -5.275 7.855 1.00 98.38 241 LYS A CA 1
ATOM 1844 C C . LYS A 1 241 ? -9.024 -4.106 6.983 1.00 98.38 241 LYS A C 1
ATOM 1846 O O . LYS A 1 241 ? -9.876 -3.334 6.558 1.00 98.38 241 LYS A O 1
ATOM 1851 N N . CYS A 1 242 ? -7.734 -4.016 6.681 1.00 98.31 242 CYS A N 1
ATOM 1852 C CA . CYS A 1 242 ? -7.182 -3.092 5.694 1.00 98.31 242 CYS A CA 1
ATOM 1853 C C . CYS A 1 242 ? -6.595 -3.861 4.505 1.00 98.31 242 CYS A C 1
ATOM 1855 O O . CYS A 1 242 ? -5.931 -4.880 4.706 1.00 98.31 242 CYS A O 1
ATOM 1857 N N . ILE A 1 243 ? -6.821 -3.348 3.293 1.00 98.25 243 ILE A N 1
ATOM 1858 C CA . ILE A 1 243 ? -6.180 -3.801 2.053 1.00 98.25 243 ILE A CA 1
ATOM 1859 C C . ILE A 1 243 ? -5.594 -2.572 1.333 1.00 98.25 243 ILE A C 1
ATOM 1861 O O . ILE A 1 243 ? -6.377 -1.731 0.871 1.00 98.25 243 ILE A O 1
ATOM 1865 N N . PRO A 1 244 ? -4.256 -2.431 1.252 1.00 96.81 244 PRO A N 1
ATOM 1866 C CA . PRO A 1 244 ? -3.604 -1.396 0.455 1.00 96.81 244 PRO A CA 1
ATOM 1867 C C . PRO A 1 244 ? -3.549 -1.789 -1.027 1.00 96.81 244 PRO A C 1
ATOM 1869 O O . PRO A 1 244 ? -3.441 -2.967 -1.368 1.00 96.81 244 PRO A O 1
ATOM 1872 N N . HIS A 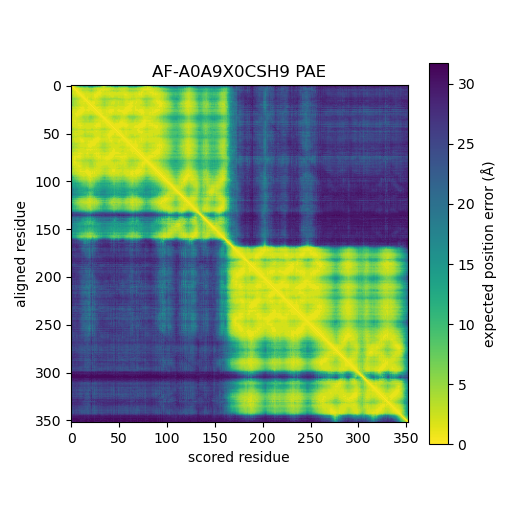1 245 ? -3.584 -0.790 -1.900 1.00 95.12 245 HIS A N 1
ATOM 1873 C CA . HIS A 1 245 ? -3.604 -0.935 -3.350 1.00 95.12 245 HIS A CA 1
ATOM 1874 C C . HIS A 1 245 ? -2.659 0.070 -4.015 1.00 95.12 245 HIS A C 1
ATOM 1876 O O . HIS A 1 245 ? -2.622 1.240 -3.629 1.00 95.12 245 HIS A O 1
ATOM 1882 N N . ASN A 1 246 ? -1.926 -0.382 -5.027 1.00 90.38 246 ASN A N 1
ATOM 1883 C CA . ASN A 1 246 ? -1.198 0.466 -5.969 1.00 90.38 246 ASN A CA 1
ATOM 1884 C C . ASN A 1 246 ? -1.489 0.024 -7.413 1.00 90.38 246 ASN A C 1
ATOM 1886 O O . ASN A 1 246 ? -2.258 -0.909 -7.635 1.00 90.38 246 ASN A O 1
ATOM 1890 N N . ASP A 1 247 ? -0.834 0.652 -8.389 1.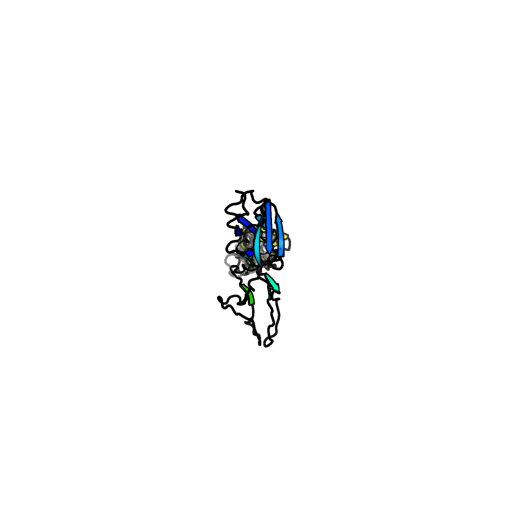00 83.12 247 ASP A N 1
ATOM 1891 C CA . ASP A 1 247 ? -1.070 0.400 -9.820 1.00 83.12 247 ASP A CA 1
ATOM 1892 C C . ASP A 1 247 ? -0.761 -1.048 -10.263 1.00 83.12 247 ASP A C 1
ATOM 1894 O O . ASP A 1 247 ? -1.237 -1.495 -11.306 1.00 83.12 247 ASP A O 1
ATOM 1898 N N . VAL A 1 248 ? -0.006 -1.810 -9.461 1.00 81.81 248 VAL A N 1
ATOM 1899 C CA . VAL A 1 248 ? 0.289 -3.239 -9.690 1.00 81.81 248 VAL A CA 1
ATOM 1900 C C . VAL A 1 248 ? -0.806 -4.139 -9.111 1.00 81.81 248 VAL A C 1
ATOM 1902 O O . VAL A 1 248 ? -1.052 -5.247 -9.601 1.00 81.81 248 VAL A O 1
ATOM 1905 N N . GLY A 1 249 ? -1.466 -3.692 -8.043 1.00 82.75 249 GLY A N 1
ATOM 1906 C CA . GLY A 1 249 ? -2.608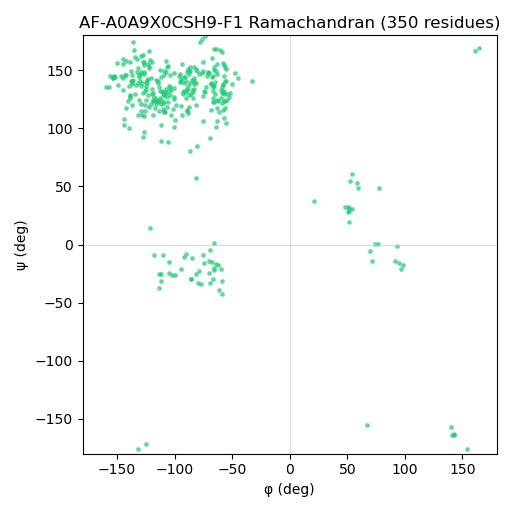 -4.363 -7.438 1.00 82.75 249 GLY A CA 1
ATOM 1907 C C . GLY A 1 249 ? -2.605 -4.340 -5.912 1.00 82.75 249 GLY A C 1
ATOM 1908 O O . GLY A 1 249 ? -2.003 -3.488 -5.262 1.00 82.75 249 GLY A O 1
ATOM 1909 N N . ASP A 1 250 ? -3.323 -5.307 -5.340 1.00 94.06 250 ASP A N 1
ATOM 1910 C CA . ASP A 1 250 ? -3.575 -5.383 -3.901 1.00 94.06 250 ASP A CA 1
ATOM 1911 C C . ASP A 1 250 ? -2.448 -6.071 -3.133 1.00 94.06 250 ASP A C 1
ATOM 1913 O O . ASP A 1 250 ? -1.999 -7.159 -3.506 1.00 94.06 250 ASP A O 1
ATOM 1917 N N . GLY A 1 251 ? -2.039 -5.449 -2.028 1.00 89.75 251 GLY A N 1
ATOM 1918 C CA . GLY A 1 251 ? -1.153 -6.059 -1.043 1.00 89.75 251 GLY A CA 1
ATOM 1919 C C . GLY A 1 251 ? -1.873 -7.073 -0.142 1.00 89.75 251 GLY A C 1
ATOM 1920 O O . GLY A 1 251 ? -3.092 -7.252 -0.241 1.00 89.75 251 GLY A O 1
ATOM 1921 N N . PRO A 1 252 ? -1.138 -7.749 0.761 1.00 90.56 252 PRO A N 1
ATOM 1922 C CA . PRO A 1 252 ? -1.734 -8.662 1.727 1.00 90.56 252 PRO A CA 1
ATOM 1923 C C . PRO A 1 252 ? -2.671 -7.914 2.684 1.00 90.56 252 PRO A C 1
ATOM 1925 O O . PRO A 1 252 ? -2.432 -6.764 3.045 1.00 90.56 252 PRO A O 1
ATOM 1928 N N . GLU A 1 253 ? -3.737 -8.575 3.128 1.00 96.75 253 GLU A N 1
ATOM 1929 C CA . GLU A 1 253 ? -4.653 -7.990 4.105 1.00 96.75 253 GLU A CA 1
ATOM 1930 C C . GLU A 1 253 ? -4.109 -8.069 5.538 1.00 96.75 253 GLU A C 1
ATOM 1932 O O . GLU A 1 253 ? -3.470 -9.046 5.924 1.00 96.75 253 GLU A O 1
ATOM 1937 N N . ALA A 1 254 ? -4.422 -7.061 6.355 1.00 96.69 254 ALA A N 1
ATOM 1938 C CA . ALA A 1 254 ? -4.141 -7.067 7.790 1.00 96.69 254 ALA A CA 1
ATOM 1939 C C . ALA A 1 254 ? -5.405 -6.777 8.594 1.00 96.69 254 ALA A C 1
ATOM 1941 O O . ALA A 1 254 ? -6.264 -6.008 8.156 1.00 96.69 254 ALA A O 1
ATOM 1942 N N . THR A 1 255 ? -5.525 -7.377 9.781 1.00 97.88 255 THR A N 1
ATOM 1943 C CA . THR A 1 255 ? -6.747 -7.289 10.591 1.00 97.88 255 THR A CA 1
ATOM 1944 C C . THR A 1 255 ? -6.475 -6.950 12.047 1.00 97.88 255 THR A C 1
ATOM 1946 O O . THR A 1 255 ? -5.479 -7.402 12.602 1.00 97.88 255 THR A O 1
ATOM 1949 N N . VAL A 1 256 ? -7.405 -6.234 12.678 1.00 97.62 256 VAL A N 1
ATOM 1950 C CA . VAL A 1 256 ? -7.405 -5.933 14.116 1.00 97.62 256 VAL A CA 1
ATOM 1951 C C . VAL A 1 256 ? -8.839 -5.958 14.645 1.00 97.62 256 VAL A C 1
ATOM 1953 O O . VAL A 1 256 ? -9.763 -5.591 13.923 1.00 97.62 256 VAL A O 1
ATOM 1956 N N . THR A 1 257 ? -9.054 -6.386 15.888 1.00 97.75 257 THR A N 1
ATOM 1957 C CA . THR A 1 257 ? -10.389 -6.370 16.511 1.00 97.75 257 THR A CA 1
ATOM 1958 C C . THR A 1 257 ? -10.502 -5.184 17.456 1.00 97.75 257 THR A C 1
ATOM 1960 O O . THR A 1 257 ? -9.787 -5.123 18.454 1.00 97.75 257 THR A O 1
ATOM 1963 N N . LEU A 1 258 ? -11.408 -4.254 17.152 1.00 97.94 258 LEU A N 1
ATOM 1964 C CA . LEU A 1 258 ? -11.698 -3.108 18.008 1.00 97.94 258 LEU A CA 1
ATOM 1965 C C . LEU A 1 258 ? -12.765 -3.485 19.039 1.00 97.94 258 LEU A C 1
ATOM 1967 O O . LEU A 1 258 ? -13.914 -3.788 18.693 1.00 97.94 258 LEU A O 1
ATOM 1971 N N . ASN A 1 259 ? -12.402 -3.411 20.314 1.00 96.88 259 ASN A N 1
ATOM 1972 C CA . ASN A 1 259 ? -13.311 -3.587 21.436 1.00 96.88 259 ASN A CA 1
ATOM 1973 C C . ASN A 1 259 ? -13.856 -2.228 21.878 1.00 96.88 259 ASN A C 1
ATOM 1975 O O . ASN A 1 259 ? -13.096 -1.287 22.084 1.00 96.88 259 ASN A O 1
ATOM 1979 N N . VAL A 1 260 ? -15.179 -2.119 22.017 1.00 97.69 260 VAL A N 1
ATOM 1980 C CA . VAL A 1 260 ? -15.830 -0.874 22.449 1.00 97.69 260 VAL A CA 1
ATOM 1981 C C . VAL A 1 260 ? -16.582 -1.125 23.746 1.00 97.69 260 VAL A C 1
ATOM 1983 O O . VAL A 1 260 ? -17.584 -1.842 23.745 1.00 97.69 260 VAL A O 1
ATOM 1986 N N . ASN A 1 261 ? -16.115 -0.540 24.837 1.00 96.94 261 ASN A N 1
ATOM 1987 C CA . ASN A 1 261 ? -16.781 -0.574 26.131 1.00 96.94 261 ASN A CA 1
ATOM 1988 C C . ASN A 1 261 ? -17.802 0.558 26.239 1.00 96.94 261 ASN A C 1
ATOM 1990 O O . ASN A 1 261 ? -17.662 1.599 25.604 1.00 96.94 261 ASN A O 1
ATOM 1994 N N . VAL A 1 262 ? -18.841 0.365 27.044 1.00 97.00 262 VAL A N 1
ATOM 1995 C CA . VAL A 1 262 ? -19.893 1.364 27.260 1.00 97.00 262 VAL A CA 1
ATOM 1996 C C . VAL A 1 262 ? -19.942 1.675 28.753 1.00 97.00 262 VAL A C 1
ATOM 1998 O O . VAL A 1 262 ? -20.194 0.752 29.535 1.00 97.00 262 VAL A O 1
ATOM 2001 N N . PRO A 1 263 ? -19.693 2.928 29.174 1.00 95.75 263 PRO A N 1
ATOM 2002 C CA . PRO A 1 263 ? -19.818 3.328 30.571 1.00 95.75 263 PRO A CA 1
ATOM 2003 C C . PRO A 1 263 ? -21.220 3.065 31.106 1.00 95.75 263 PRO A C 1
ATOM 2005 O O . PRO A 1 263 ? -22.194 3.025 30.353 1.00 95.75 263 PRO A O 1
ATOM 2008 N N . VAL A 1 264 ? -21.323 2.920 32.422 1.00 96.25 264 VAL A N 1
ATOM 2009 C CA . VAL A 1 264 ? -22.615 2.706 33.067 1.00 96.25 264 VAL A CA 1
ATOM 2010 C C . VAL A 1 264 ? -23.517 3.941 32.943 1.00 96.25 264 VAL A C 1
ATOM 2012 O O . VAL A 1 264 ? -23.067 5.074 33.126 1.00 96.25 264 VAL A O 1
ATOM 2015 N N . GLN A 1 265 ? -24.796 3.722 32.639 1.00 93.94 265 GLN A N 1
ATOM 2016 C CA . GLN A 1 265 ? -25.845 4.744 32.584 1.00 93.94 265 GLN A CA 1
ATOM 2017 C C . GLN A 1 265 ? -27.129 4.195 33.207 1.00 93.94 265 GLN A C 1
ATOM 2019 O O . GLN A 1 265 ? -27.580 3.114 32.825 1.00 93.94 265 GLN A O 1
ATOM 2024 N N . PHE A 1 266 ? -27.729 4.927 34.151 1.00 94.94 266 PHE A N 1
ATOM 2025 C CA . PHE A 1 266 ? -29.000 4.525 34.756 1.00 94.94 266 PHE A CA 1
ATOM 2026 C C . PHE A 1 266 ? -30.123 4.529 33.715 1.00 94.94 266 PHE A C 1
ATOM 2028 O O . PHE A 1 266 ? -30.330 5.511 33.009 1.00 94.94 266 PHE A O 1
ATOM 2035 N N . THR A 1 267 ? -30.862 3.428 33.652 1.00 94.38 267 THR A N 1
ATOM 2036 C CA . THR A 1 267 ? -32.070 3.268 32.835 1.00 94.38 267 THR A CA 1
ATOM 2037 C C . THR A 1 267 ? -33.337 3.393 33.675 1.00 94.38 267 THR A C 1
ATOM 2039 O O . THR A 1 267 ? -34.366 3.810 33.152 1.00 94.38 267 THR A O 1
ATOM 2042 N N . ALA A 1 268 ? -33.262 3.085 34.975 1.00 91.56 268 ALA A N 1
ATOM 2043 C CA . ALA A 1 268 ? -34.333 3.322 35.936 1.00 91.56 268 ALA A CA 1
ATOM 2044 C C . ALA A 1 268 ? -33.756 3.852 37.253 1.00 91.56 268 ALA A C 1
ATOM 2046 O O . ALA A 1 268 ? -32.862 3.249 37.850 1.00 91.56 268 ALA A O 1
ATOM 2047 N N . ILE A 1 269 ? -34.281 4.994 37.696 1.00 91.50 269 ILE A N 1
ATOM 2048 C CA . ILE A 1 269 ? -33.873 5.661 38.931 1.00 91.50 269 ILE A CA 1
ATOM 2049 C C . ILE A 1 269 ? -34.935 5.394 40.011 1.00 91.50 269 ILE A C 1
ATOM 2051 O O . ILE A 1 269 ? -36.125 5.558 39.731 1.00 91.50 269 ILE A O 1
ATOM 2055 N N . PRO A 1 270 ? -34.533 5.008 41.235 1.00 90.44 270 PRO A N 1
ATOM 2056 C CA . PRO A 1 270 ? -35.456 4.751 42.334 1.00 90.44 270 PRO A CA 1
ATOM 2057 C C . PRO A 1 270 ? -36.162 6.033 42.792 1.00 90.44 270 PRO A C 1
ATOM 2059 O O . PRO A 1 270 ? -35.569 7.111 42.816 1.00 90.44 270 PRO A O 1
ATOM 2062 N N . GLN A 1 271 ? -37.424 5.909 43.205 1.00 91.06 271 GLN A N 1
ATOM 2063 C CA . GLN A 1 271 ? -38.208 7.008 43.778 1.00 91.06 271 GLN A CA 1
ATOM 2064 C C . GLN A 1 271 ? -38.366 6.845 45.288 1.00 91.06 271 GLN A C 1
ATOM 2066 O O . GLN A 1 271 ? -38.329 5.728 45.798 1.00 91.06 271 GLN A O 1
ATOM 2071 N N . ASN A 1 272 ? -38.561 7.959 46.000 1.00 94.00 272 ASN A N 1
ATOM 2072 C CA . ASN A 1 272 ? -38.793 7.940 47.444 1.00 94.00 272 ASN A CA 1
ATOM 2073 C C . ASN A 1 272 ? -40.017 7.085 47.788 1.00 94.00 272 ASN A C 1
ATOM 2075 O O . ASN A 1 272 ? -41.050 7.183 47.125 1.00 94.00 272 ASN A O 1
ATOM 2079 N N . VAL A 1 273 ? -39.912 6.287 48.851 1.00 92.88 273 VAL A N 1
ATOM 2080 C CA . VAL A 1 273 ? -40.973 5.358 49.258 1.00 92.88 273 VAL A CA 1
ATOM 2081 C C . VAL A 1 273 ? -41.373 5.611 50.704 1.00 92.88 273 VAL A C 1
ATOM 2083 O O . VAL A 1 273 ? -40.521 5.765 51.581 1.00 92.88 273 VAL A O 1
ATOM 2086 N N . THR A 1 274 ? -42.682 5.600 50.950 1.00 94.25 274 THR A N 1
ATOM 2087 C CA . THR A 1 274 ? -43.272 5.628 52.289 1.00 94.25 274 THR A CA 1
ATOM 2088 C C . THR A 1 274 ? -44.060 4.345 52.509 1.00 94.25 274 THR A C 1
ATOM 2090 O O . THR A 1 274 ? -44.969 4.041 51.738 1.00 94.25 274 THR A O 1
ATOM 2093 N N . VAL A 1 275 ? -43.729 3.597 53.559 1.00 92.88 275 VAL A N 1
ATOM 2094 C CA . VAL A 1 275 ? -44.439 2.372 53.955 1.00 92.88 275 VAL A CA 1
ATOM 2095 C C . VAL A 1 275 ? -44.840 2.439 55.424 1.00 92.88 275 VAL A C 1
ATOM 2097 O O . VAL A 1 275 ? -44.222 3.153 56.206 1.00 92.88 275 VAL A O 1
ATOM 2100 N N . ASN A 1 276 ? -45.855 1.676 55.819 1.00 92.81 276 ASN A N 1
ATOM 2101 C CA . ASN A 1 276 ? -46.148 1.441 57.233 1.00 92.81 276 ASN A CA 1
ATOM 2102 C C . ASN A 1 276 ? -45.262 0.309 57.771 1.00 92.81 276 ASN A C 1
ATOM 2104 O O . ASN A 1 276 ? -44.904 -0.591 57.011 1.00 92.81 276 ASN A O 1
ATOM 2108 N N . GLU A 1 277 ? -44.961 0.312 59.073 1.00 92.62 277 GLU A N 1
ATOM 2109 C CA . GLU A 1 277 ? -44.300 -0.810 59.758 1.00 92.62 277 GLU A CA 1
ATOM 2110 C C . GLU A 1 277 ? -44.921 -2.154 59.346 1.00 92.62 277 GLU A C 1
ATOM 2112 O O . GLU A 1 277 ? -46.139 -2.264 59.184 1.00 92.62 277 GLU A O 1
ATOM 2117 N N . THR A 1 278 ? -44.088 -3.190 59.230 1.00 90.94 278 THR A N 1
ATOM 2118 C CA . THR A 1 278 ? -44.423 -4.549 58.759 1.00 90.94 278 THR A CA 1
ATOM 2119 C C . THR A 1 278 ? -44.718 -4.690 57.263 1.00 90.94 278 THR A C 1
ATOM 2121 O O . THR A 1 278 ? -44.665 -5.812 56.767 1.00 90.94 278 THR A O 1
ATOM 2124 N N . ASN A 1 279 ? -44.942 -3.602 56.515 1.00 92.31 279 ASN A N 1
ATOM 2125 C CA . ASN A 1 279 ? -45.042 -3.687 55.056 1.00 92.31 279 ASN A CA 1
ATOM 2126 C C . ASN A 1 279 ? -43.645 -3.853 54.428 1.00 92.31 279 ASN A C 1
ATOM 2128 O O . ASN A 1 279 ? -42.672 -3.303 54.959 1.00 92.31 279 ASN A O 1
ATOM 2132 N N . PRO A 1 280 ? -43.529 -4.566 53.296 1.00 91.19 280 PRO A N 1
ATOM 2133 C CA . PRO A 1 280 ? -42.258 -4.732 52.607 1.00 91.19 280 PRO A CA 1
ATOM 2134 C C . PRO A 1 280 ? -41.795 -3.434 51.924 1.00 91.19 280 PRO A C 1
ATOM 2136 O O . PRO A 1 280 ? -42.610 -2.646 51.445 1.00 91.19 280 PRO A O 1
ATOM 2139 N N . ILE A 1 281 ? -40.477 -3.238 51.842 1.00 89.44 281 ILE A N 1
ATOM 2140 C CA . ILE A 1 281 ? -39.819 -2.198 51.037 1.00 89.44 281 ILE A CA 1
ATOM 2141 C C . ILE A 1 281 ? -39.114 -2.905 49.885 1.00 89.44 281 ILE A C 1
ATOM 2143 O O . ILE A 1 281 ? -38.190 -3.677 50.127 1.00 89.44 281 ILE A O 1
ATOM 2147 N N . ALA A 1 282 ? -39.526 -2.622 48.653 1.00 89.31 282 ALA A N 1
ATOM 2148 C CA . ALA A 1 282 ? -38.868 -3.103 47.445 1.00 89.31 282 ALA A CA 1
ATOM 2149 C C . ALA A 1 282 ? -38.549 -1.902 46.552 1.00 89.31 282 ALA A C 1
ATOM 2151 O O . ALA A 1 282 ? -39.457 -1.255 46.029 1.00 89.31 282 ALA A O 1
ATOM 2152 N N . VAL A 1 283 ? -37.264 -1.581 46.415 1.00 88.62 283 VAL A N 1
ATOM 2153 C CA . VAL A 1 283 ? -36.788 -0.475 45.578 1.00 88.62 283 VAL A CA 1
ATOM 2154 C C . VAL A 1 283 ? -35.760 -1.012 44.594 1.00 88.62 283 VAL A C 1
ATOM 2156 O O . VAL A 1 283 ? -34.758 -1.606 44.993 1.00 88.62 283 VAL A O 1
ATOM 2159 N N . SER A 1 284 ? -36.000 -0.785 43.305 1.00 88.50 284 SER A N 1
ATOM 2160 C CA . SER A 1 284 ? -35.088 -1.161 42.230 1.00 88.50 284 SER A CA 1
ATOM 2161 C C . SER A 1 284 ? -34.390 0.059 41.636 1.00 88.50 284 SER A C 1
ATOM 2163 O O . SER A 1 284 ? -34.889 1.185 41.666 1.00 88.50 284 SER A O 1
ATOM 2165 N N . CYS A 1 285 ? -33.202 -0.183 41.102 1.00 91.38 285 CYS A N 1
ATOM 2166 C CA . CYS A 1 285 ? -32.495 0.728 40.223 1.00 91.38 285 CYS A CA 1
ATOM 2167 C C . CYS A 1 285 ? -31.869 -0.121 39.121 1.00 91.38 285 CYS A C 1
ATOM 2169 O O . CYS A 1 285 ? -31.296 -1.172 39.406 1.00 91.38 285 CYS A O 1
ATOM 2171 N N . ASP A 1 286 ? -31.969 0.343 37.882 1.00 92.81 286 ASP A N 1
ATOM 2172 C CA . ASP A 1 286 ? -31.453 -0.385 36.728 1.00 92.81 286 ASP A CA 1
ATOM 2173 C C . ASP A 1 286 ? -30.463 0.491 35.980 1.00 92.81 286 ASP A C 1
ATOM 2175 O O . ASP A 1 286 ? -30.651 1.705 35.848 1.00 92.81 286 ASP A O 1
ATOM 2179 N N . ALA A 1 287 ? -29.405 -0.130 35.473 1.00 95.00 287 ALA A N 1
ATOM 2180 C CA . ALA A 1 287 ? -28.409 0.537 34.659 1.00 95.00 287 ALA A CA 1
ATOM 2181 C C . ALA A 1 287 ? -27.999 -0.330 33.469 1.00 95.00 287 ALA A C 1
ATOM 2183 O O . ALA A 1 287 ? -27.961 -1.557 33.542 1.00 95.00 287 ALA A O 1
ATOM 2184 N N . SER A 1 288 ? -27.638 0.336 32.379 1.00 95.38 288 SER A N 1
ATOM 2185 C CA . SER A 1 288 ? -27.075 -0.265 31.174 1.00 95.38 288 SER A CA 1
ATOM 2186 C C . SER A 1 288 ? -25.587 0.063 31.052 1.00 95.38 288 SER A C 1
ATOM 2188 O O . SER A 1 288 ? -25.098 1.014 31.661 1.00 95.38 288 SER A O 1
ATOM 2190 N N . GLY A 1 289 ? -24.855 -0.747 30.292 1.00 95.88 289 GLY A N 1
ATOM 2191 C CA . GLY A 1 289 ? -23.421 -0.593 30.063 1.00 95.88 289 GLY A CA 1
ATOM 2192 C C . GLY A 1 289 ? -22.818 -1.869 29.478 1.00 95.88 289 GLY A C 1
ATOM 2193 O O . GLY A 1 289 ? -23.471 -2.913 29.433 1.00 95.88 289 GLY A O 1
ATOM 2194 N N . PHE A 1 290 ? -21.570 -1.786 29.021 1.00 96.12 290 PHE A N 1
ATOM 2195 C CA . PHE A 1 290 ? -20.796 -2.940 28.570 1.00 96.12 290 PHE A CA 1
ATOM 2196 C C . PHE A 1 290 ? -19.355 -2.854 29.100 1.00 96.12 290 PHE A C 1
ATOM 2198 O O . PHE A 1 290 ? -18.662 -1.897 28.745 1.00 96.12 290 PHE A O 1
ATOM 2205 N N . PRO A 1 291 ? -18.880 -3.831 29.895 1.00 96.38 291 PRO A N 1
ATOM 2206 C CA . PRO A 1 291 ? -19.584 -5.036 30.363 1.00 96.38 291 PRO A CA 1
ATOM 2207 C C . PRO A 1 291 ? -20.870 -4.746 31.160 1.00 96.38 291 PRO A C 1
ATOM 2209 O O . PRO A 1 291 ? -21.117 -3.599 31.536 1.00 96.38 291 PRO A O 1
ATOM 2212 N N . ALA A 1 292 ? -21.713 -5.764 31.362 1.00 95.19 292 ALA A N 1
ATOM 2213 C CA . ALA A 1 292 ? -22.985 -5.606 32.070 1.00 95.19 292 ALA A CA 1
ATOM 2214 C C . ALA A 1 292 ? -22.754 -5.029 33.487 1.00 95.19 292 ALA A C 1
ATOM 2216 O O . ALA A 1 292 ? -21.900 -5.555 34.208 1.00 95.19 292 ALA A O 1
ATOM 2217 N N . PRO A 1 293 ? -23.461 -3.957 33.894 1.00 95.25 293 PRO A N 1
ATOM 2218 C CA . PRO A 1 293 ? -23.256 -3.350 35.205 1.00 95.25 293 PRO A CA 1
ATOM 2219 C C . PRO A 1 293 ? -23.700 -4.241 36.361 1.00 95.25 293 PRO A C 1
ATOM 2221 O O . PRO A 1 293 ? -24.726 -4.911 36.302 1.00 95.25 293 PRO A O 1
ATOM 2224 N N . SER A 1 294 ? -22.943 -4.170 37.451 1.00 93.19 294 SER A N 1
ATOM 2225 C CA . SER A 1 294 ? -23.350 -4.648 38.769 1.00 93.19 294 SER A CA 1
ATOM 2226 C C . SER A 1 294 ? -24.049 -3.528 39.539 1.00 93.19 294 SER A C 1
ATOM 2228 O O . SER A 1 294 ? -23.631 -2.367 39.473 1.00 93.19 294 SER A O 1
ATOM 2230 N N . ILE A 1 295 ? -25.108 -3.886 40.264 1.00 92.00 295 ILE A N 1
ATOM 2231 C CA . ILE A 1 295 ? -25.900 -2.985 41.102 1.00 92.00 295 ILE A CA 1
ATOM 2232 C C . ILE A 1 295 ? -25.699 -3.368 42.566 1.00 92.00 295 ILE A C 1
ATOM 2234 O O . ILE A 1 295 ? -25.783 -4.540 42.928 1.00 92.00 295 ILE A O 1
ATOM 2238 N N . THR A 1 296 ? -25.429 -2.375 43.411 1.00 91.12 296 THR A N 1
ATOM 2239 C CA . THR A 1 296 ? -25.251 -2.565 44.857 1.00 91.12 296 THR A CA 1
ATOM 2240 C C . THR A 1 296 ? -25.964 -1.475 45.644 1.00 91.12 296 THR A C 1
ATOM 2242 O O . THR A 1 296 ? -26.014 -0.318 45.219 1.00 91.12 296 THR A O 1
ATOM 2245 N N . TRP A 1 297 ? -26.483 -1.833 46.818 1.00 90.25 297 TRP A N 1
ATOM 2246 C CA . TRP A 1 297 ? -27.167 -0.910 47.720 1.00 90.25 297 TRP A CA 1
ATOM 2247 C C . TRP A 1 297 ? -26.395 -0.692 49.021 1.00 90.25 297 TRP A C 1
ATOM 2249 O O . TRP A 1 297 ? -25.926 -1.633 49.665 1.00 90.25 297 TRP A O 1
ATOM 2259 N N . THR A 1 298 ? -26.308 0.571 49.438 1.00 89.75 298 THR A N 1
ATOM 2260 C CA . THR A 1 298 ? -25.740 0.981 50.732 1.00 89.75 298 THR A CA 1
ATOM 2261 C C . THR A 1 298 ? -26.694 1.919 51.456 1.00 89.75 298 THR A C 1
ATOM 2263 O O . THR A 1 298 ? -27.306 2.790 50.840 1.00 89.75 298 THR A O 1
ATOM 2266 N N . LYS A 1 299 ? -26.823 1.770 52.776 1.00 87.62 299 LYS A N 1
ATOM 2267 C CA . LYS A 1 299 ? -27.503 2.765 53.609 1.00 87.62 299 LYS A CA 1
ATOM 2268 C C . LYS A 1 299 ? -26.506 3.864 53.975 1.00 87.62 299 LYS A C 1
ATOM 2270 O O . LYS A 1 299 ? -25.392 3.570 54.403 1.00 87.62 299 LYS A O 1
ATOM 2275 N N . HIS A 1 300 ? -26.887 5.126 53.794 1.00 81.19 300 HIS A N 1
ATOM 2276 C CA . HIS A 1 300 ? -26.010 6.271 54.028 1.00 81.19 300 HIS A CA 1
ATOM 2277 C C . HIS A 1 300 ? -25.463 6.258 55.467 1.00 81.19 300 HIS A C 1
ATOM 2279 O O . HIS A 1 300 ? -26.234 6.229 56.425 1.00 81.19 300 HIS A O 1
ATOM 2285 N N . GLY A 1 301 ? -24.133 6.263 55.611 1.00 72.00 301 GLY A N 1
ATOM 2286 C CA . GLY A 1 301 ? -23.441 6.169 56.903 1.00 72.00 301 GLY A CA 1
ATOM 2287 C C . GLY A 1 301 ? -23.034 4.753 57.340 1.00 72.00 301 GLY A C 1
ATOM 2288 O O . GLY A 1 301 ? -22.400 4.619 58.383 1.00 72.00 301 GLY A O 1
ATOM 2289 N N . GLN A 1 302 ? -23.338 3.704 56.564 1.00 75.75 302 GLN A N 1
ATOM 2290 C CA . GLN A 1 302 ? -22.843 2.342 56.804 1.00 75.75 302 GLN A CA 1
ATOM 2291 C C . GLN A 1 302 ? -21.783 1.945 55.765 1.00 75.75 302 GLN A C 1
ATOM 2293 O O . GLN A 1 302 ? -21.953 2.174 54.571 1.00 75.75 302 GLN A O 1
ATOM 2298 N N . VAL A 1 303 ? -20.667 1.371 56.233 1.00 61.00 303 VAL A N 1
ATOM 2299 C CA . VAL A 1 303 ? -19.457 1.119 55.419 1.00 61.00 303 VAL A CA 1
ATOM 2300 C C . VAL A 1 303 ? -19.587 -0.119 54.520 1.00 61.00 303 VAL A C 1
ATOM 2302 O O . VAL A 1 303 ? -18.928 -0.190 53.487 1.00 61.00 303 VAL A O 1
ATOM 2305 N N . ASN A 1 304 ? -20.465 -1.067 54.860 1.00 62.41 304 ASN A N 1
ATOM 2306 C CA . ASN A 1 304 ? -20.623 -2.303 54.094 1.00 62.41 304 ASN A CA 1
ATOM 2307 C C . ASN A 1 304 ? -21.851 -2.238 53.163 1.00 62.41 304 ASN A C 1
ATOM 2309 O O . ASN A 1 304 ? -22.957 -2.003 53.654 1.00 62.41 304 ASN A O 1
ATOM 2313 N N . PRO A 1 305 ? -21.701 -2.474 51.845 1.00 57.06 305 PRO A N 1
ATOM 2314 C CA . PRO A 1 305 ? -22.827 -2.762 50.957 1.00 57.06 305 PRO A CA 1
ATOM 2315 C C . PRO A 1 305 ? -23.428 -4.112 51.349 1.00 57.06 305 PRO A C 1
ATOM 2317 O O . PRO A 1 305 ? -22.698 -5.094 51.467 1.00 57.06 305 PRO A O 1
ATOM 2320 N N . VAL A 1 306 ? -24.736 -4.167 51.606 1.00 61.81 306 VAL A N 1
ATOM 2321 C CA . VAL A 1 306 ? -25.356 -5.378 52.179 1.00 61.81 306 VAL A CA 1
ATOM 2322 C C . VAL A 1 306 ? -26.155 -6.172 51.144 1.00 61.81 306 VAL A C 1
ATOM 2324 O O . VAL A 1 306 ? -26.314 -7.373 51.328 1.00 61.81 306 VAL A O 1
ATOM 2327 N N . LEU A 1 307 ? -26.649 -5.569 50.053 1.00 65.94 307 LEU A N 1
ATOM 2328 C CA . LEU A 1 307 ? -27.633 -6.241 49.192 1.00 65.94 307 LEU A CA 1
ATOM 2329 C C . LEU A 1 307 ? -27.484 -5.915 47.692 1.00 65.94 307 LEU A C 1
ATOM 2331 O O . LEU A 1 307 ? -27.222 -4.768 47.320 1.00 65.94 307 LEU A O 1
ATOM 2335 N N . ASN A 1 308 ? -27.723 -6.926 46.844 1.00 70.12 308 ASN A N 1
ATOM 2336 C CA . ASN A 1 308 ? -27.890 -6.780 45.386 1.00 70.12 308 ASN A CA 1
ATOM 2337 C C . ASN A 1 308 ? -29.216 -6.073 45.034 1.00 70.12 308 ASN A C 1
ATOM 2339 O O . ASN A 1 308 ? -29.321 -5.425 44.000 1.00 70.12 308 ASN A O 1
ATOM 2343 N N . GLU A 1 309 ? -30.207 -6.150 45.927 1.00 76.94 309 GLU A N 1
ATOM 2344 C CA . GLU A 1 309 ? -31.524 -5.518 45.803 1.00 76.94 309 GLU A CA 1
ATOM 2345 C C . GLU A 1 309 ? -31.933 -4.896 47.144 1.00 76.94 309 GLU A C 1
ATOM 2347 O O . GLU A 1 309 ? -31.744 -5.513 48.194 1.00 76.94 309 GLU A O 1
ATOM 2352 N N . LEU A 1 310 ? -32.537 -3.702 47.146 1.00 83.00 310 LEU A N 1
ATOM 2353 C CA . LEU A 1 310 ? -33.128 -3.145 48.364 1.00 83.00 310 LEU A CA 1
ATOM 2354 C C . LEU A 1 310 ? -34.505 -3.778 48.597 1.00 83.00 310 LEU A C 1
ATOM 2356 O O . LEU A 1 310 ? -35.532 -3.230 48.194 1.00 83.00 310 LEU A O 1
ATOM 2360 N N . ASN A 1 311 ? -34.497 -4.949 49.235 1.00 86.75 311 ASN A N 1
ATOM 2361 C CA . ASN A 1 311 ? -35.686 -5.743 49.526 1.00 86.75 311 ASN A CA 1
ATOM 2362 C C . ASN A 1 311 ? -35.774 -6.082 51.027 1.00 86.75 311 ASN A C 1
ATOM 2364 O O . ASN A 1 311 ? -35.152 -7.031 51.506 1.00 86.75 311 ASN A O 1
ATOM 2368 N N . ILE A 1 312 ? -36.541 -5.290 51.779 1.00 88.12 312 ILE A N 1
ATOM 2369 C CA . ILE A 1 312 ? -36.800 -5.490 53.212 1.00 88.12 312 ILE A CA 1
ATOM 2370 C C . ILE A 1 312 ? -38.202 -6.085 53.353 1.00 88.12 312 ILE A C 1
ATOM 2372 O O . ILE A 1 312 ? -39.187 -5.403 53.099 1.00 88.12 312 ILE A O 1
ATOM 2376 N N . GLN A 1 313 ? -38.305 -7.347 53.775 1.00 88.69 313 GLN A N 1
ATOM 2377 C CA . GLN A 1 313 ? -39.582 -8.079 53.826 1.00 88.69 313 GLN A CA 1
ATOM 2378 C C . GLN A 1 313 ? -40.551 -7.565 54.901 1.00 88.69 313 GLN A C 1
ATOM 2380 O O . GLN A 1 313 ? -41.762 -7.597 54.711 1.00 88.69 313 GLN A O 1
ATOM 2385 N N . SER A 1 314 ? -40.022 -7.083 56.027 1.00 91.12 314 SER A N 1
ATOM 2386 C CA . SER A 1 314 ? -40.812 -6.547 57.137 1.00 91.12 314 SER A CA 1
ATOM 2387 C C . SER A 1 314 ? -40.132 -5.302 57.693 1.00 91.12 314 SER A C 1
ATOM 2389 O O . SER A 1 314 ? -39.177 -5.408 58.463 1.00 91.12 314 SER A O 1
ATOM 2391 N N . SER A 1 315 ? -40.627 -4.128 57.300 1.00 90.88 315 SER A N 1
ATOM 2392 C CA . SER A 1 315 ? -40.036 -2.841 57.680 1.00 90.88 315 SER A CA 1
ATOM 2393 C C . SER A 1 315 ? -40.231 -2.480 59.158 1.00 90.88 315 SER A C 1
ATOM 2395 O O . SER A 1 315 ? -41.257 -2.787 59.775 1.00 90.88 315 SER A O 1
ATOM 2397 N N . ASN A 1 316 ? -39.252 -1.771 59.717 1.00 91.31 316 ASN A N 1
ATOM 2398 C CA . ASN A 1 316 ? -39.288 -1.155 61.042 1.00 91.31 316 ASN A CA 1
ATOM 2399 C C . ASN A 1 316 ? -38.737 0.288 60.990 1.00 91.31 316 ASN A C 1
ATOM 2401 O O . ASN A 1 316 ? -38.112 0.696 60.014 1.00 91.31 316 ASN A O 1
ATOM 2405 N N . ARG A 1 317 ? -38.930 1.087 62.050 1.00 89.38 317 ARG A N 1
ATOM 2406 C CA . ARG A 1 317 ? -38.547 2.520 62.042 1.00 89.38 317 ARG A CA 1
ATOM 2407 C C . ARG A 1 317 ? -37.067 2.772 61.778 1.00 89.38 317 ARG A C 1
ATOM 2409 O O . ARG A 1 317 ? -36.737 3.799 61.188 1.00 89.38 317 ARG A O 1
ATOM 2416 N N . SER A 1 318 ? -36.191 1.856 62.195 1.00 88.75 318 SER A N 1
ATOM 2417 C CA . SER A 1 318 ? -34.749 1.981 61.973 1.00 88.75 318 SER A CA 1
ATOM 2418 C C . SER A 1 318 ? -34.359 1.815 60.503 1.00 88.75 318 SER A C 1
ATOM 2420 O O . SER A 1 318 ? -33.266 2.238 60.135 1.00 88.75 318 SER A O 1
ATOM 2422 N N . ASP A 1 319 ? -35.255 1.297 59.651 1.00 89.56 319 ASP A N 1
ATOM 2423 C CA . ASP A 1 319 ? -35.069 1.226 58.199 1.00 89.56 319 ASP A CA 1
ATOM 2424 C C . ASP A 1 319 ? -35.250 2.596 57.529 1.00 89.56 319 ASP A C 1
ATOM 2426 O O . ASP A 1 319 ? -34.756 2.801 56.428 1.00 89.56 319 ASP A O 1
ATOM 2430 N N . THR A 1 320 ? -35.840 3.589 58.205 1.00 91.88 320 THR A N 1
ATOM 2431 C CA . THR A 1 320 ? -35.902 4.965 57.683 1.00 91.88 320 THR A CA 1
ATOM 2432 C C . THR A 1 320 ? -34.493 5.498 57.407 1.00 91.88 320 THR A C 1
ATOM 2434 O O . THR A 1 320 ? -33.565 5.291 58.200 1.00 91.88 320 THR A O 1
ATOM 2437 N N . GLY A 1 321 ? -34.309 6.172 56.272 1.00 91.94 321 GLY A N 1
ATOM 2438 C CA . GLY A 1 321 ? -33.035 6.793 55.922 1.00 91.94 321 GLY A CA 1
ATOM 2439 C C . GLY A 1 321 ? -32.796 6.955 54.426 1.00 91.94 321 GLY A C 1
ATOM 2440 O O . GLY A 1 321 ? -33.646 6.652 53.590 1.00 91.94 321 GLY A O 1
ATOM 2441 N N . ILE A 1 322 ? -31.598 7.445 54.105 1.00 92.38 322 ILE A N 1
ATOM 2442 C CA . ILE A 1 322 ? -31.108 7.571 52.731 1.00 92.38 322 ILE A CA 1
ATOM 2443 C C . ILE A 1 322 ? -30.435 6.259 52.335 1.00 92.38 322 ILE A C 1
ATOM 2445 O O . ILE A 1 322 ? -29.532 5.783 53.027 1.00 92.38 322 ILE A O 1
ATOM 2449 N N . TYR A 1 323 ? -30.838 5.718 51.195 1.00 91.75 323 TYR A N 1
ATOM 2450 C CA . TYR A 1 323 ? -30.202 4.583 50.544 1.00 91.75 323 TYR A CA 1
ATOM 2451 C C . TYR A 1 323 ? -29.543 5.052 49.247 1.00 91.75 323 TYR A C 1
ATOM 2453 O O . TYR A 1 323 ? -30.051 5.942 48.568 1.00 91.75 323 TYR A O 1
ATOM 2461 N N . VAL A 1 324 ? -28.393 4.473 48.917 1.00 92.44 324 VAL A N 1
ATOM 2462 C CA . VAL A 1 324 ? -27.611 4.782 47.720 1.00 92.44 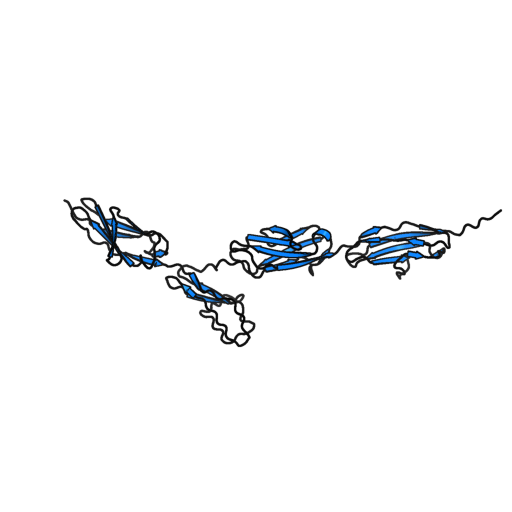324 VAL A CA 1
ATOM 2463 C C . VAL A 1 324 ? -27.545 3.529 46.862 1.00 92.44 324 VAL A C 1
ATOM 2465 O O . VAL A 1 324 ? -26.964 2.523 47.277 1.00 92.44 324 VAL A O 1
ATOM 2468 N N . CYS A 1 325 ? -28.102 3.613 45.658 1.00 92.44 325 CYS A N 1
ATOM 2469 C CA . CYS A 1 325 ? -27.847 2.646 44.603 1.00 92.44 325 CYS A CA 1
ATOM 2470 C C . CYS A 1 325 ? -26.553 3.029 43.885 1.00 92.44 325 CYS A C 1
ATOM 2472 O O . CYS A 1 325 ? -26.408 4.162 43.423 1.00 92.44 325 CYS A O 1
ATOM 2474 N N . THR A 1 326 ? -25.613 2.090 43.796 1.00 92.81 326 THR A N 1
ATOM 2475 C CA . THR A 1 326 ? -24.355 2.244 43.061 1.00 92.81 326 THR A CA 1
ATOM 2476 C C . THR A 1 326 ? -24.324 1.261 41.899 1.00 92.81 326 THR A C 1
ATOM 2478 O O . THR A 1 326 ? -24.421 0.052 42.113 1.00 92.81 326 THR A O 1
ATOM 2481 N N . ALA A 1 327 ? -24.149 1.783 40.686 1.00 94.75 327 ALA A N 1
ATOM 2482 C CA . ALA A 1 327 ? -24.006 1.008 39.463 1.00 94.75 327 ALA A CA 1
ATOM 2483 C C . ALA A 1 327 ? -22.565 1.098 38.944 1.00 94.75 327 ALA A C 1
ATOM 2485 O O . ALA A 1 327 ? -22.016 2.195 38.810 1.00 94.75 327 ALA A O 1
ATOM 2486 N N . SER A 1 328 ? -21.938 -0.045 38.656 1.00 94.69 328 SER A N 1
ATOM 2487 C CA . SER A 1 328 ? -20.558 -0.105 38.160 1.00 94.69 328 SER A CA 1
ATOM 2488 C C . SER A 1 328 ? -20.336 -1.299 37.242 1.00 94.69 328 SER A C 1
ATOM 2490 O O . SER A 1 328 ? -20.753 -2.414 37.555 1.00 94.69 328 SER A O 1
ATOM 2492 N N . ASN A 1 329 ? -19.625 -1.084 36.139 1.00 94.94 329 ASN A N 1
ATOM 2493 C CA . ASN A 1 329 ? -19.135 -2.145 35.257 1.00 94.94 329 ASN A CA 1
ATOM 2494 C C . ASN A 1 329 ? -17.605 -2.138 35.094 1.00 94.94 329 ASN A C 1
ATOM 2496 O O . ASN A 1 329 ? -17.081 -2.755 34.170 1.00 94.94 329 ASN A O 1
ATOM 2500 N N . GLY A 1 330 ? -16.891 -1.412 35.958 1.00 93.19 330 GLY A N 1
ATOM 2501 C CA . GLY A 1 330 ? -15.437 -1.254 35.867 1.00 93.19 330 GLY A CA 1
ATOM 2502 C C . GLY A 1 330 ? -14.958 -0.324 34.744 1.00 93.19 330 GLY A C 1
ATOM 2503 O O . GLY A 1 330 ? -13.754 -0.129 34.613 1.00 93.19 330 GLY A O 1
ATOM 2504 N N . ILE A 1 331 ? -15.868 0.269 33.960 1.00 93.81 331 ILE A N 1
ATOM 2505 C CA . ILE A 1 331 ? -15.550 1.226 32.895 1.00 93.81 331 ILE A CA 1
ATOM 2506 C C . ILE A 1 331 ? -15.951 2.630 33.344 1.00 93.81 331 ILE A C 1
ATOM 2508 O O . ILE A 1 331 ? -17.125 2.914 33.585 1.00 93.81 331 ILE A O 1
ATOM 2512 N N . GLY A 1 332 ? -14.969 3.527 33.435 1.00 88.75 332 GLY A N 1
ATOM 2513 C CA . GLY A 1 332 ? -15.180 4.875 33.960 1.00 88.75 332 GLY A CA 1
ATOM 2514 C C . GLY A 1 332 ? -15.531 4.880 35.452 1.00 88.75 332 GLY A C 1
ATOM 2515 O O . GLY A 1 332 ? -15.166 3.975 36.203 1.00 88.75 332 GLY A O 1
ATOM 2516 N N . GLN A 1 333 ? -16.216 5.933 35.901 1.00 91.19 333 GLN A N 1
ATOM 2517 C CA . GLN A 1 333 ? -16.643 6.064 37.295 1.00 91.19 333 GLN A CA 1
ATOM 2518 C C . GLN A 1 333 ? -17.991 5.378 37.534 1.00 91.19 333 GLN A C 1
ATOM 2520 O O . GLN A 1 333 ? -18.925 5.528 36.744 1.00 91.19 333 GLN A O 1
ATOM 2525 N N . ALA A 1 334 ? -18.105 4.690 38.673 1.00 93.12 334 ALA A N 1
ATOM 2526 C CA . ALA A 1 334 ? -19.378 4.166 39.150 1.00 93.12 334 ALA A CA 1
ATOM 2527 C C . ALA A 1 334 ? -20.394 5.304 39.337 1.00 93.12 334 ALA A C 1
ATOM 2529 O O . ALA A 1 334 ? -20.076 6.345 39.918 1.00 93.12 334 ALA A O 1
ATOM 2530 N N . GLN A 1 335 ? -21.622 5.087 38.879 1.00 94.56 335 GLN A N 1
ATOM 2531 C CA . GLN A 1 335 ? -22.717 6.041 39.024 1.00 94.56 335 GLN A CA 1
ATOM 2532 C C . GLN A 1 335 ? -23.480 5.754 40.316 1.00 94.56 335 GLN A C 1
ATOM 2534 O O . GLN A 1 335 ? -23.628 4.598 40.719 1.00 94.56 335 GLN A O 1
ATOM 2539 N N . LYS A 1 336 ? -23.956 6.807 40.984 1.00 93.69 336 LYS A N 1
ATOM 2540 C CA . LYS A 1 336 ? -24.678 6.703 42.256 1.00 93.69 336 LYS A CA 1
ATOM 2541 C C . LYS A 1 336 ? -25.955 7.517 42.214 1.00 93.69 336 LYS A C 1
ATOM 2543 O O . LYS A 1 336 ? -25.943 8.648 41.739 1.00 93.69 336 LYS A O 1
ATOM 2548 N N . VAL A 1 337 ? -27.026 6.966 42.768 1.00 93.44 337 VAL A N 1
ATOM 2549 C CA . VAL A 1 337 ? -28.290 7.680 42.938 1.00 93.44 337 VAL A CA 1
ATOM 2550 C C . VAL A 1 337 ? -28.890 7.388 44.305 1.00 93.44 337 VAL A C 1
ATOM 2552 O O . VAL A 1 337 ? -28.778 6.276 44.822 1.00 93.44 337 VAL A O 1
ATOM 2555 N N . THR A 1 338 ? -29.466 8.413 44.924 1.00 93.25 338 THR A N 1
ATOM 2556 C CA . THR A 1 338 ? -30.027 8.347 46.274 1.00 93.25 338 THR A CA 1
ATOM 2557 C C . THR A 1 338 ? -31.539 8.196 46.241 1.00 93.25 338 THR A C 1
ATOM 2559 O O . THR A 1 338 ? -32.217 8.747 45.377 1.00 93.25 338 THR A O 1
ATOM 2562 N N . VAL A 1 339 ? -32.070 7.487 47.232 1.00 94.12 339 VAL A N 1
ATOM 2563 C CA . VAL A 1 339 ? -33.503 7.367 47.498 1.00 94.12 339 VAL A CA 1
ATOM 2564 C C . VAL A 1 339 ? -33.759 7.503 48.993 1.00 94.12 339 VAL A C 1
ATOM 2566 O O . VAL A 1 339 ? -32.975 7.015 49.811 1.00 94.12 339 VAL A O 1
ATOM 2569 N N . TYR A 1 340 ? -34.845 8.177 49.363 1.00 94.31 340 TYR A N 1
ATOM 2570 C CA . TYR A 1 340 ? -35.273 8.305 50.751 1.00 94.31 340 TYR A CA 1
ATOM 2571 C C . TYR A 1 340 ? -36.403 7.323 51.063 1.00 94.31 340 TYR A C 1
ATOM 2573 O O . TYR A 1 340 ? -37.428 7.304 50.379 1.00 94.31 340 TYR A O 1
ATOM 2581 N N . VAL A 1 341 ? -36.221 6.526 52.115 1.00 93.38 341 VAL A N 1
ATOM 2582 C CA . VAL A 1 341 ? -37.222 5.574 52.608 1.00 93.38 341 VAL A CA 1
ATOM 2583 C C . VAL A 1 341 ? -37.779 6.079 53.933 1.00 93.38 341 VAL A C 1
ATOM 2585 O O . VAL A 1 341 ? -37.016 6.378 54.851 1.00 93.38 341 VAL A O 1
ATOM 2588 N N . THR A 1 342 ? -39.108 6.147 54.035 1.00 94.50 342 THR A N 1
ATOM 2589 C CA . THR A 1 342 ? -39.842 6.542 55.246 1.00 94.50 342 THR A CA 1
ATOM 2590 C C . THR A 1 342 ? -40.691 5.380 55.755 1.00 94.50 342 THR A C 1
ATOM 2592 O O . THR A 1 342 ? -41.528 4.866 55.015 1.00 94.50 342 THR A O 1
ATOM 2595 N N . VAL A 1 343 ? -40.520 4.992 57.023 1.00 93.50 343 VAL A N 1
ATOM 2596 C CA . VAL A 1 343 ? -41.369 3.983 57.681 1.00 93.50 343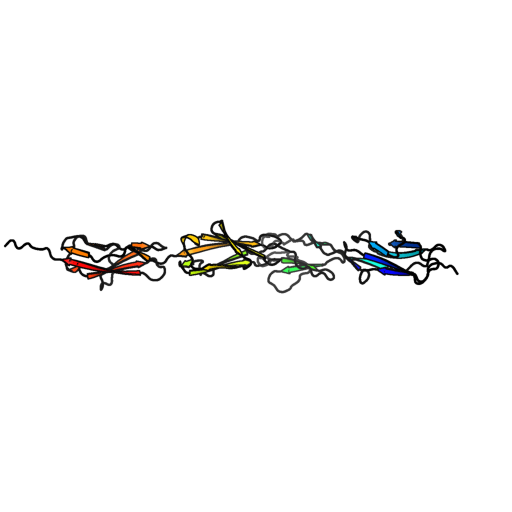 VAL A CA 1
ATOM 2597 C C . VAL A 1 343 ? -42.268 4.651 58.723 1.00 93.50 343 VAL A C 1
ATOM 2599 O O . VAL A 1 343 ? -41.787 5.184 59.723 1.00 93.50 343 VAL A O 1
ATOM 2602 N N . GLN A 1 344 ? -43.579 4.637 58.484 1.00 91.94 344 GLN A N 1
ATOM 2603 C CA . GLN A 1 344 ? -44.610 5.197 59.361 1.00 91.94 344 GLN A CA 1
ATOM 2604 C C . GLN A 1 344 ? -45.075 4.171 60.404 1.00 91.94 344 GLN A C 1
ATOM 2606 O O . GLN A 1 344 ? -45.074 2.965 60.154 1.00 91.94 344 GLN A O 1
ATOM 2611 N N . CYS A 1 345 ? -45.489 4.638 61.585 1.00 84.06 345 CYS A N 1
ATOM 2612 C CA . CYS A 1 345 ? -46.054 3.766 62.615 1.00 84.06 345 CYS A CA 1
ATOM 2613 C C . CYS A 1 345 ? -47.388 3.153 62.164 1.00 84.06 345 CYS A C 1
ATOM 2615 O O . CYS A 1 345 ? -48.142 3.762 61.401 1.00 84.06 345 CYS A O 1
ATOM 2617 N N . LYS A 1 346 ? -47.730 1.968 62.687 1.00 70.62 346 LYS A N 1
ATOM 2618 C CA . LYS A 1 346 ? -49.108 1.468 62.577 1.00 70.62 346 LYS A CA 1
ATOM 2619 C C . LYS A 1 346 ? -50.063 2.468 63.231 1.00 70.62 346 LYS A C 1
ATOM 2621 O O . LYS A 1 346 ? -49.940 2.749 64.422 1.00 70.62 346 LYS A O 1
ATOM 2626 N N . SER A 1 347 ? -51.029 2.978 62.465 1.00 61.47 347 SER A N 1
ATOM 2627 C CA . SER A 1 347 ? -52.163 3.703 63.036 1.00 61.47 347 SER A CA 1
ATOM 2628 C C . SER A 1 347 ? -52.945 2.736 63.922 1.00 61.47 347 SER A C 1
ATOM 2630 O O . SER A 1 347 ? -53.605 1.820 63.436 1.00 61.47 347 SER A O 1
ATOM 2632 N N . THR A 1 348 ? -52.830 2.898 65.237 1.00 55.94 348 THR A N 1
ATOM 2633 C CA . THR A 1 348 ? -53.821 2.363 66.163 1.00 55.94 348 THR A CA 1
ATOM 2634 C C . THR A 1 348 ? -55.030 3.274 66.058 1.00 55.94 348 THR A C 1
ATOM 2636 O O . THR A 1 348 ? -54.988 4.404 66.548 1.00 55.94 348 THR A O 1
ATOM 2639 N N . SER A 1 349 ? -56.098 2.810 65.412 1.00 53.34 349 SER A N 1
ATOM 2640 C CA . SER A 1 349 ? -57.418 3.396 65.610 1.00 53.34 349 SER A CA 1
ATOM 2641 C C . SER A 1 349 ? -57.711 3.340 67.107 1.00 53.34 349 SER A C 1
ATOM 2643 O O . SER A 1 349 ? -57.968 2.276 67.670 1.00 53.34 349 SER A O 1
ATOM 2645 N N . ILE A 1 350 ? -57.614 4.491 67.771 1.00 51.00 350 ILE A N 1
ATOM 2646 C CA . ILE A 1 350 ? -58.238 4.683 69.072 1.00 51.00 350 ILE A CA 1
ATOM 2647 C C . ILE A 1 350 ? -59.731 4.706 68.755 1.00 51.00 350 ILE A C 1
ATOM 2649 O O . ILE A 1 350 ? -60.268 5.736 68.354 1.00 51.00 350 ILE A O 1
ATOM 2653 N N . ASN A 1 351 ? -60.374 3.540 68.823 1.00 48.69 351 ASN A N 1
ATOM 2654 C CA . ASN A 1 351 ? -61.825 3.480 68.904 1.00 48.69 351 ASN A CA 1
ATOM 2655 C C . ASN A 1 351 ? -62.191 4.141 70.238 1.00 48.69 351 ASN A C 1
ATOM 2657 O O . ASN A 1 351 ? -61.957 3.556 71.296 1.00 48.69 351 ASN A O 1
ATOM 2661 N N . ALA A 1 352 ? -62.620 5.399 70.141 1.00 44.84 352 ALA A N 1
ATOM 2662 C CA . ALA A 1 352 ? -63.116 6.215 71.240 1.00 44.84 352 ALA A CA 1
ATOM 2663 C C . ALA A 1 352 ? -64.448 5.684 71.777 1.00 44.84 352 ALA A C 1
ATOM 2665 O O . ALA A 1 352 ? -65.230 5.133 70.964 1.00 44.84 352 ALA A O 1
#